Protein 3U1U (pdb70)

Radius of gyration: 21.44 Å; Cα contacts (8 Å, |Δi|>4): 487; chains: 2; bounding box: 51×56×53 Å

Organism: Homo sapiens (NCBI:txid9606)

B-factor: mean 27.09, std 9.2, range [12.62, 70.12]

Foldseek 3Di:
DQQAFDDFLVLLQLQEDALVNCVVQVPPCSFVLQQQGWFFFQDDPRDTAIWGFHGKDFAPDWDDSDPDIGRMWTFIDQLPDTDTDDSNRTHRDGDDRVRCVSVVSVVNPGGDTSNSSVVSSVSNDDD/DAFDDDLVLLVLQEDALVRCVVQVPPCSFVLQQQGWFFFQPDPRDTAIWGFNGKDFAPDWDDRPPDIGRIWTFTDQLPDTDTHDSNGTHRDGDDPVRCVSVVSVVSVGGDHSVSSVVSSVVNDDD

Structure (mmCIF, N/CA/C/O backbone):
data_3U1U
#
_entry.id   3U1U
#
_cell.length_a   47.479
_cell.length_b   50.369
_cell.length_c   69.776
_cell.angle_alpha   90.00
_cell.angle_beta   103.37
_cell.angle_gamma   90.00
#
_symmetry.space_group_name_H-M   'P 1 21 1'
#
loop_
_entity.id
_entity.type
_entity.pdbx_description
1 polymer 'RNA polymerase-associated protein RTF1 homolog'
2 non-polymer 'SULFATE ION'
3 non-polymer GLYCEROL
4 non-polymer 'UNKNOWN ATOM OR ION'
5 water water
#
loop_
_atom_site.group_PDB
_atom_site.id
_atom_site.type_symbol
_atom_site.label_atom_id
_atom_site.label_alt_id
_atom_site.label_comp_id
_atom_site.label_asym_id
_atom_site.label_entity_id
_atom_site.label_seq_id
_atom_site.pdbx_PDB_ins_code
_atom_site.Cartn_x
_atom_site.Cartn_y
_atom_site.Cartn_z
_atom_site.occupancy
_atom_site.B_iso_or_equiv
_atom_site.auth_seq_id
_atom_site.auth_comp_id
_atom_site.auth_asym_id
_atom_site.auth_atom_id
_atom_site.pdbx_PDB_model_num
ATOM 1 N N . PRO A 1 3 ? 29.048 39.590 36.907 1.00 42.27 348 PRO A N 1
ATOM 2 C CA . PRO A 1 3 ? 28.096 40.092 37.897 1.00 41.82 348 PRO A CA 1
ATOM 3 C C . PRO A 1 3 ? 27.141 39.014 38.407 1.00 38.14 348 PRO A C 1
ATOM 4 O O . PRO A 1 3 ? 26.835 38.049 37.701 1.00 36.41 348 PRO A O 1
ATOM 8 N N . LYS A 1 4 ? 26.669 39.201 39.634 1.00 37.09 349 LYS A N 1
ATOM 9 C CA . LYS A 1 4 ? 25.893 38.179 40.312 1.00 34.31 349 LYS A CA 1
ATOM 10 C C . LYS A 1 4 ? 24.515 37.910 39.661 1.00 31.50 349 LYS A C 1
ATOM 11 O O . LYS A 1 4 ? 23.958 36.829 39.848 1.00 27.31 349 LYS A O 1
ATOM 17 N N . SER A 1 5 ? 23.981 38.884 38.910 1.00 31.83 350 SER A N 1
ATOM 18 C CA . SER A 1 5 ? 22.687 38.706 38.211 1.00 31.29 350 SER A CA 1
ATOM 19 C C . SER A 1 5 ? 22.748 37.842 36.927 1.00 30.15 350 SER A C 1
ATOM 20 O O . SER A 1 5 ? 21.696 37.464 36.371 1.00 28.66 350 SER A O 1
ATOM 23 N N . GLN A 1 6 ? 23.963 37.530 36.462 1.00 29.92 351 GLN A N 1
ATOM 24 C CA . GLN A 1 6 ? 24.159 36.692 35.293 1.00 28.87 351 GLN A CA 1
ATOM 25 C C . GLN A 1 6 ? 23.804 35.210 35.523 1.00 26.44 351 GLN A C 1
ATOM 26 O O . GLN A 1 6 ? 24.125 34.629 36.586 1.00 25.75 351 GLN A O 1
ATOM 28 N N . PRO A 1 7 ? 23.166 34.573 34.524 1.00 24.63 352 PRO A N 1
ATOM 29 C CA . PRO A 1 7 ? 22.991 33.144 34.652 1.00 23.46 352 PRO A CA 1
ATOM 30 C C . PRO A 1 7 ? 24.325 32.425 34.618 1.00 23.02 352 PRO A C 1
ATOM 31 O O . PRO A 1 7 ? 25.294 32.934 34.042 1.00 23.83 352 PRO A O 1
ATOM 35 N N . VAL A 1 8 ? 24.395 31.274 35.275 1.00 22.31 353 VAL A N 1
ATOM 36 C CA A VAL A 1 8 ? 25.595 30.446 35.220 0.70 22.86 353 VAL A CA 1
ATOM 37 C CA B VAL A 1 8 ? 25.593 30.459 35.222 0.30 22.68 353 VAL A CA 1
ATOM 38 C C . VAL A 1 8 ? 25.923 30.106 33.763 1.00 23.45 353 VAL A C 1
ATOM 39 O O . VAL A 1 8 ? 25.026 29.879 32.952 1.00 23.84 353 VAL A O 1
ATOM 46 N N . SER A 1 9 ? 27.208 30.091 33.443 1.00 26.15 354 SER A N 1
ATOM 47 C CA . SER A 1 9 ? 27.679 29.754 32.081 1.00 27.97 354 SER A CA 1
ATOM 48 C C . SER A 1 9 ? 28.929 28.851 32.037 1.00 28.79 354 SER A C 1
ATOM 49 O O . SER A 1 9 ? 29.313 28.411 30.943 1.00 30.88 354 SER A O 1
ATOM 52 N N . LEU A 1 10 ? 29.579 28.594 33.184 1.00 28.21 355 LEU A N 1
ATOM 53 C CA . LEU A 1 10 ? 30.799 27.773 33.224 1.00 28.35 355 LEU A CA 1
ATOM 54 C C . LEU A 1 10 ? 30.674 26.626 34.243 1.00 26.82 355 LEU A C 1
ATOM 55 O O . LEU A 1 10 ? 30.024 26.790 35.284 1.00 24.44 355 LEU A O 1
ATOM 60 N N . PRO A 1 11 ? 31.327 25.471 33.962 1.00 26.71 356 PRO A N 1
ATOM 61 C CA . PRO A 1 11 ? 31.211 24.325 34.875 1.00 25.88 356 PRO A CA 1
ATOM 62 C C . PRO A 1 11 ? 31.837 24.589 36.242 1.00 26.04 356 PRO A C 1
ATOM 63 O O . PRO A 1 11 ? 31.382 24.030 37.217 1.00 25.93 356 PRO A O 1
ATOM 67 N N . GLU A 1 12 ? 32.836 25.461 36.290 1.00 27.68 357 GLU A N 1
ATOM 68 C CA . GLU A 1 12 ? 33.476 25.877 37.548 1.00 28.89 357 GLU A CA 1
ATOM 69 C C . GLU A 1 12 ? 32.474 26.536 38.478 1.00 26.94 357 GLU A C 1
ATOM 70 O O . GLU A 1 12 ? 32.500 26.335 39.688 1.00 27.31 357 GLU A O 1
ATOM 76 N N . GLU A 1 13 ? 31.562 27.289 37.887 1.00 25.31 358 GLU A N 1
ATOM 77 C CA . GLU A 1 13 ? 30.526 27.984 38.628 1.00 25.10 358 GLU A CA 1
ATOM 78 C C . GLU A 1 13 ? 29.535 26.991 39.202 1.00 22.18 358 GLU A C 1
ATOM 79 O O . GLU A 1 13 ? 29.243 27.001 40.393 1.00 22.01 358 GLU A O 1
ATOM 85 N N . LEU A 1 14 ? 29.067 26.078 38.378 1.00 21.37 359 LEU A N 1
ATOM 86 C CA . LEU A 1 14 ? 28.125 25.090 38.869 1.00 19.74 359 LEU A CA 1
ATOM 87 C C . LEU A 1 14 ? 28.778 24.144 39.881 1.00 19.53 359 LEU A C 1
ATOM 88 O O . LEU A 1 14 ? 28.124 23.702 40.818 1.00 19.14 359 LEU A O 1
ATOM 93 N N . ASN A 1 15 ? 30.063 23.861 39.717 1.00 21.09 360 ASN A N 1
ATOM 94 C CA A ASN A 1 15 ? 30.736 22.977 40.641 0.70 21.79 360 ASN A CA 1
ATOM 95 C CA B ASN A 1 15 ? 30.846 23.014 40.639 0.30 21.38 360 ASN A CA 1
ATOM 96 C C . ASN A 1 15 ? 30.809 23.499 42.084 1.00 22.04 360 ASN A C 1
ATOM 97 O O . ASN A 1 15 ? 30.998 22.711 43.021 1.00 22.06 360 ASN A O 1
ATOM 106 N N . ARG A 1 16 ? 30.618 24.803 42.267 1.00 22.78 361 ARG A N 1
ATOM 107 C CA . ARG A 1 16 ? 30.521 25.424 43.601 1.00 23.86 361 ARG A CA 1
ATOM 108 C C . ARG A 1 16 ? 29.377 24.838 44.466 1.00 22.02 361 ARG A C 1
ATOM 109 O O . ARG A 1 16 ? 29.433 24.900 45.693 1.00 22.63 361 ARG A O 1
ATOM 117 N N . VAL A 1 17 ? 28.350 24.276 43.830 1.00 19.34 362 VAL A N 1
ATOM 118 C CA . VAL A 1 17 ? 27.241 23.654 44.560 1.00 18.17 362 VAL A CA 1
ATOM 119 C C . VAL A 1 17 ? 27.093 22.171 44.255 1.00 17.11 362 VAL A C 1
ATOM 120 O O . VAL A 1 17 ? 26.025 21.597 44.473 1.00 16.41 362 VAL A O 1
ATOM 124 N N . ARG A 1 18 ? 28.156 21.559 43.752 1.00 16.27 363 ARG A N 1
ATOM 125 C CA . ARG A 1 18 ? 28.153 20.121 43.483 1.00 16.63 363 ARG A CA 1
ATOM 126 C C . ARG A 1 18 ? 28.503 19.347 44.752 1.00 16.03 363 ARG A C 1
ATOM 127 O O . ARG A 1 18 ? 29.479 19.678 45.444 1.00 17.37 363 ARG A O 1
ATOM 135 N N . LEU A 1 19 ? 27.716 18.321 45.051 1.00 15.69 364 LEU A N 1
ATOM 136 C CA . LEU A 1 19 ? 27.986 17.462 46.211 1.00 15.83 364 LEU A CA 1
ATOM 137 C C . LEU A 1 19 ? 28.591 16.139 45.738 1.00 15.83 364 LEU A C 1
ATOM 138 O O . LEU A 1 19 ? 28.024 15.470 44.859 1.00 16.20 364 LEU A O 1
ATOM 143 N N . SER A 1 20 ? 29.754 15.793 46.306 1.00 17.44 365 SER A N 1
ATOM 144 C CA . SER A 1 20 ? 30.388 14.501 46.079 1.00 17.53 365 SER A CA 1
ATOM 145 C C . SER A 1 20 ? 29.570 13.402 46.759 1.00 16.84 365 SER A C 1
ATOM 146 O O . SER A 1 20 ? 28.791 13.679 47.666 1.00 16.16 365 SER A O 1
ATOM 149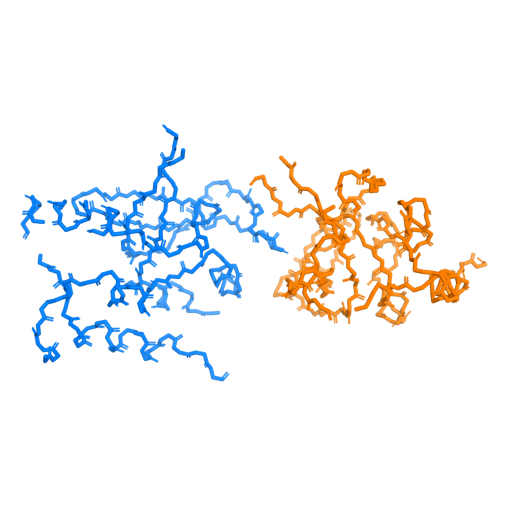 N N . ARG A 1 21 ? 29.731 12.156 46.322 1.00 16.55 366 ARG A N 1
ATOM 150 C CA . ARG A 1 21 ? 29.204 11.013 47.060 1.00 16.25 366 ARG A CA 1
ATOM 151 C C . ARG A 1 21 ? 29.750 10.957 48.510 1.00 17.59 366 ARG A C 1
ATOM 152 O O . ARG A 1 21 ? 28.989 10.651 49.434 1.00 16.69 366 ARG A O 1
ATOM 160 N N . HIS A 1 22 ? 31.034 11.260 48.708 1.00 18.72 367 HIS A N 1
ATOM 161 C CA . HIS A 1 22 ? 31.607 11.286 50.047 1.00 21.70 367 HIS A CA 1
ATOM 162 C C . HIS A 1 22 ? 30.921 12.293 50.973 1.00 20.47 367 HIS A C 1
ATOM 163 O O . HIS A 1 22 ? 30.706 12.014 52.140 1.00 20.92 367 HIS A O 1
ATOM 170 N N . LYS A 1 23 ? 30.571 13.457 50.447 1.00 19.62 368 LYS A N 1
ATOM 171 C CA . LYS A 1 23 ? 29.899 14.498 51.230 1.00 19.73 368 LYS A CA 1
ATOM 172 C C . LYS A 1 23 ? 28.475 14.084 51.592 1.00 18.63 368 LYS A C 1
ATOM 173 O O . LYS A 1 23 ? 28.009 14.335 52.720 1.00 18.70 368 LYS A O 1
ATOM 179 N N . LEU A 1 24 ? 27.762 13.501 50.628 1.00 16.59 369 LEU A N 1
ATOM 180 C CA . LEU A 1 24 ? 26.441 12.955 50.885 1.00 16.75 369 LEU A CA 1
ATOM 181 C C . LEU A 1 24 ? 26.453 11.880 51.990 1.00 18.10 369 LEU A C 1
ATOM 182 O O . LEU A 1 24 ? 25.592 11.894 52.870 1.00 18.69 369 LEU A O 1
ATOM 187 N N . GLU A 1 25 ? 27.403 10.949 51.899 1.00 18.36 370 GLU A N 1
ATOM 188 C CA . GLU A 1 25 ? 27.653 9.947 52.930 1.00 19.02 370 GLU A CA 1
ATOM 189 C C . GLU A 1 25 ? 27.877 10.588 54.293 1.00 20.21 370 GLU A C 1
ATOM 190 O O . GLU A 1 25 ? 27.267 10.140 55.279 1.00 21.39 370 GLU A O 1
ATOM 196 N N . ARG A 1 26 ? 28.720 11.627 54.370 1.00 19.97 371 ARG A N 1
ATOM 197 C CA A ARG A 1 26 ? 29.033 12.301 55.636 0.50 21.45 371 ARG A CA 1
ATOM 198 C CA B ARG A 1 26 ? 29.013 12.281 55.667 0.50 21.26 371 ARG A CA 1
ATOM 199 C C . ARG A 1 26 ? 27.773 12.947 56.273 1.00 20.94 371 ARG A C 1
ATOM 200 O O . ARG A 1 26 ? 27.555 12.917 57.504 1.00 20.89 371 ARG A O 1
ATOM 215 N N . TRP A 1 27 ? 26.924 13.495 55.426 1.00 20.55 372 TRP A N 1
ATOM 216 C CA . TRP A 1 27 ? 25.764 14.221 55.878 1.00 20.63 372 TRP A CA 1
ATOM 217 C C . TRP A 1 27 ? 24.463 13.416 56.015 1.00 20.33 372 TRP A C 1
ATOM 218 O O . TRP A 1 27 ? 23.509 13.904 56.610 1.00 20.63 372 TRP A O 1
ATOM 229 N N . CYS A 1 28 ? 24.391 12.211 55.465 1.00 20.08 373 CYS A N 1
ATOM 230 C CA . CYS A 1 28 ? 23.076 11.561 55.227 1.00 20.53 373 CYS A CA 1
ATOM 231 C C . CYS A 1 28 ? 22.247 11.200 56.476 1.00 21.08 373 CYS A C 1
ATOM 232 O O . CYS A 1 28 ? 21.021 10.986 56.364 1.00 23.29 373 CYS A O 1
ATOM 235 N N . HIS A 1 29 ? 22.891 11.122 57.637 1.00 21.07 374 HIS A N 1
ATOM 236 C CA A HIS A 1 29 ? 22.201 10.817 58.885 0.50 23.06 374 HIS A CA 1
ATOM 237 C CA B HIS A 1 29 ? 22.220 10.808 58.894 0.50 23.43 374 HIS A CA 1
ATOM 238 C C . HIS A 1 29 ? 22.253 11.987 59.871 1.00 24.90 374 HIS A C 1
ATOM 239 O O . HIS A 1 29 ? 22.174 11.803 61.074 1.00 28.08 374 HIS A O 1
ATOM 260 N N . PRO A 1 31 ? 20.653 15.916 60.942 1.00 26.42 376 PRO A N 1
ATOM 261 C CA . PRO A 1 31 ? 19.394 16.633 60.792 1.00 26.61 376 PRO A CA 1
ATOM 262 C C . PRO A 1 31 ? 19.407 17.556 59.589 1.00 25.00 376 PRO A C 1
ATOM 263 O O . PRO A 1 31 ? 20.479 17.956 59.119 1.00 24.31 376 PRO A O 1
ATOM 267 N N . PHE A 1 32 ? 18.225 17.882 59.084 1.00 24.48 377 PHE A N 1
ATOM 268 C CA . PHE A 1 32 ? 18.067 18.803 57.960 1.00 23.56 377 PHE A CA 1
ATOM 269 C C . PHE A 1 32 ? 18.824 18.387 56.704 1.00 21.21 377 PHE A C 1
ATOM 270 O O . PHE A 1 32 ? 19.277 19.240 55.926 1.00 19.79 377 PHE A O 1
ATOM 278 N N . PHE A 1 33 ? 18.971 17.082 56.475 1.00 19.76 378 PHE A N 1
ATOM 279 C CA . PHE A 1 33 ? 19.699 16.616 55.300 1.00 17.85 378 PHE A CA 1
ATOM 280 C C . PHE A 1 33 ? 18.964 17.089 54.034 1.00 16.87 378 PHE A C 1
ATOM 281 O O . PHE A 1 33 ? 19.593 17.677 53.170 1.00 16.01 378 PHE A O 1
ATOM 289 N N . ALA A 1 34 ? 17.638 16.884 53.945 1.00 18.16 379 ALA A N 1
ATOM 290 C CA . ALA A 1 34 ? 16.880 17.282 52.731 1.00 18.02 379 ALA A CA 1
ATOM 291 C C . ALA A 1 34 ? 16.940 18.800 52.492 1.00 19.15 379 ALA A C 1
ATOM 292 O O . ALA A 1 34 ? 17.220 19.233 51.371 1.00 20.66 379 ALA A O 1
ATOM 294 N N . LYS A 1 35 ? 16.733 19.620 53.520 1.00 21.31 380 LYS A N 1
ATOM 295 C CA . LYS A 1 35 ? 16.897 21.096 53.385 1.00 22.44 380 LYS A CA 1
ATOM 296 C C . LYS A 1 35 ? 18.298 21.507 52.917 1.00 21.31 380 LYS A C 1
ATOM 297 O O . LYS A 1 35 ? 18.447 22.396 52.062 1.00 22.23 380 LYS A O 1
ATOM 303 N N . THR A 1 36 ? 19.326 20.855 53.456 1.00 20.22 381 THR A N 1
ATOM 304 C CA . THR A 1 36 ? 20.703 21.173 53.090 1.00 20.12 381 THR A CA 1
ATOM 305 C C . THR A 1 36 ? 20.989 20.895 51.611 1.00 18.36 381 THR A C 1
ATOM 306 O O . THR A 1 36 ? 21.533 21.749 50.904 1.00 19.58 381 THR A O 1
ATOM 310 N N . VAL A 1 37 ? 20.616 19.702 51.144 1.00 16.82 382 VAL A N 1
ATOM 311 C CA . VAL A 1 37 ? 21.009 19.201 49.833 1.00 16.25 382 VAL A CA 1
ATOM 312 C C . VAL A 1 37 ? 20.096 19.674 48.707 1.00 15.22 382 VAL A C 1
ATOM 313 O O . VAL A 1 37 ? 20.544 19.722 47.566 1.00 15.66 382 VAL A O 1
ATOM 317 N N . THR A 1 38 ? 18.866 20.061 49.024 1.00 16.00 383 THR A N 1
ATOM 318 C CA . THR A 1 38 ? 17.939 20.490 47.976 1.00 16.90 383 THR A CA 1
ATOM 319 C C . THR A 1 38 ? 18.417 21.803 47.370 1.00 16.90 383 THR A C 1
ATOM 320 O O . THR A 1 38 ? 18.735 22.771 48.073 1.00 16.55 383 THR A O 1
ATOM 324 N N . GLY A 1 39 ? 18.514 21.823 46.051 1.00 16.15 384 GLY A N 1
ATOM 325 C CA . GLY A 1 39 ? 19.065 22.980 45.349 1.00 16.62 384 GLY A CA 1
ATOM 326 C C . GLY A 1 39 ? 20.538 22.861 45.025 1.00 15.96 384 GLY A C 1
ATOM 327 O O . GLY A 1 39 ? 21.069 23.678 44.267 1.00 17.15 384 GLY A O 1
ATOM 328 N N . CYS A 1 40 ? 21.196 21.855 45.591 1.00 15.75 385 CYS A N 1
ATOM 329 C CA . CYS A 1 40 ? 22.538 21.442 45.164 1.00 15.03 385 CYS A CA 1
ATOM 330 C C . CYS A 1 40 ? 22.458 20.590 43.903 1.00 14.11 385 CYS A C 1
ATOM 331 O O . CYS A 1 40 ? 21.342 20.231 43.452 1.00 14.70 385 CYS A O 1
ATOM 334 N N . PHE A 1 41 ? 23.617 20.336 43.311 1.00 14.21 386 PHE A N 1
ATOM 335 C CA . PHE A 1 41 ? 23.765 19.512 42.111 1.00 15.23 386 PHE A CA 1
ATOM 336 C C . PHE A 1 41 ? 24.658 18.310 42.375 1.00 15.60 386 PHE A C 1
ATOM 337 O O . PHE A 1 41 ? 25.498 18.330 43.291 1.00 16.73 386 PHE A O 1
ATOM 345 N N . VAL A 1 42 ? 24.437 17.248 41.607 1.00 14.99 387 VAL A N 1
ATOM 346 C CA . VAL A 1 42 ? 25.291 16.065 41.620 1.00 15.08 387 VAL A CA 1
ATOM 347 C C . VAL A 1 42 ? 25.697 15.668 40.211 1.00 15.61 387 VAL A C 1
ATOM 348 O O . VAL A 1 42 ? 24.987 15.952 39.246 1.00 15.86 387 VAL A O 1
ATOM 352 N N . ARG A 1 43 ? 26.844 14.998 40.121 1.00 15.94 388 ARG A N 1
ATOM 353 C CA . ARG A 1 43 ? 27.243 14.246 38.917 1.00 16.72 388 ARG A CA 1
ATOM 354 C C . ARG A 1 43 ? 26.736 12.824 39.117 1.00 16.56 388 ARG A C 1
ATOM 355 O O . ARG A 1 43 ? 27.283 12.084 39.935 1.00 16.21 388 ARG A O 1
ATOM 363 N N . ILE A 1 44 ? 25.645 12.486 38.433 1.00 15.28 389 ILE A N 1
ATOM 364 C CA . ILE A 1 44 ? 24.944 11.197 38.642 1.00 14.99 389 ILE A CA 1
ATOM 365 C C . ILE A 1 44 ? 25.296 10.203 37.536 1.00 16.54 389 ILE A C 1
ATOM 366 O O . ILE A 1 44 ? 25.183 10.516 36.330 1.00 16.35 389 ILE A O 1
ATOM 371 N N . GLY A 1 45 ? 25.701 9.006 37.950 1.00 17.68 390 GLY A N 1
ATOM 372 C CA . GLY A 1 45 ? 25.943 7.898 37.024 1.00 20.39 390 GLY A CA 1
ATOM 373 C C . GLY A 1 45 ? 24.649 7.332 36.475 1.00 22.02 390 GLY A C 1
ATOM 374 O O . GLY A 1 45 ? 23.767 6.961 37.231 1.00 22.04 390 GLY A O 1
ATOM 375 N N . ILE A 1 46 ? 24.522 7.263 35.149 1.00 24.47 391 ILE A N 1
ATOM 376 C CA . ILE A 1 46 ? 23.274 6.796 34.539 1.00 26.50 391 ILE A CA 1
ATOM 377 C C . ILE A 1 46 ? 23.393 5.483 33.746 1.00 30.24 391 ILE A C 1
ATOM 378 O O . ILE A 1 46 ? 22.423 5.061 33.131 1.00 32.42 391 ILE A O 1
ATOM 383 N N . GLY A 1 47 ? 24.559 4.841 33.752 1.00 32.74 392 GLY A N 1
ATOM 384 C CA . GLY A 1 47 ? 24.772 3.579 33.003 1.00 36.21 392 GLY A CA 1
ATOM 385 C C . GLY A 1 47 ? 25.983 3.683 32.096 1.00 38.90 392 GLY A C 1
ATOM 386 O O . GLY A 1 47 ? 26.671 4.704 32.108 1.00 38.36 392 GLY A O 1
ATOM 387 N N . ASN A 1 48 ? 26.236 2.646 31.292 1.00 42.68 393 ASN A N 1
ATOM 388 C CA . ASN A 1 48 ? 27.408 2.603 30.383 1.00 45.64 393 ASN A CA 1
ATOM 389 C C . ASN A 1 48 ? 27.082 2.908 28.929 1.00 47.58 393 ASN A C 1
ATOM 390 O O . ASN A 1 48 ? 25.988 2.618 28.455 1.00 49.08 393 ASN A O 1
ATOM 395 N N . PRO A 1 53 ? 30.859 4.139 30.937 1.00 39.35 398 PRO A N 1
ATOM 396 C CA . PRO A 1 53 ? 30.142 4.804 32.035 1.00 35.90 398 PRO A CA 1
ATOM 397 C C . PRO A 1 53 ? 29.792 6.228 31.636 1.00 33.46 398 PRO A C 1
ATOM 398 O O . PRO A 1 53 ? 30.651 6.964 31.130 1.00 35.05 398 PRO A O 1
ATOM 402 N N . VAL A 1 54 ? 28.535 6.598 31.846 1.00 30.60 399 VAL A N 1
ATOM 403 C CA A VAL A 1 54 ? 28.077 7.924 31.461 0.70 29.04 399 VAL A CA 1
ATOM 404 C CA B VAL A 1 54 ? 28.004 7.891 31.437 0.30 28.58 399 VAL A CA 1
ATOM 405 C C . VAL A 1 54 ? 27.473 8.605 32.678 1.00 25.48 399 VAL A C 1
ATOM 406 O O . VAL A 1 54 ? 26.891 7.963 33.527 1.00 24.48 399 VAL A O 1
ATOM 413 N N . TYR A 1 55 ? 27.679 9.913 32.761 1.00 23.86 400 TYR A N 1
ATOM 414 C CA . TYR A 1 55 ? 27.184 10.751 33.878 1.00 21.77 400 TYR A CA 1
ATOM 415 C C . TYR A 1 55 ? 26.423 11.960 33.378 1.00 20.73 400 TYR A C 1
ATOM 416 O O . TYR A 1 55 ? 26.688 12.447 32.269 1.00 22.48 400 TYR A O 1
ATOM 425 N N . ARG A 1 56 ? 25.479 12.446 34.199 1.00 20.20 401 ARG A N 1
ATOM 426 C CA . ARG A 1 56 ? 24.721 13.674 33.936 1.00 19.37 401 ARG A CA 1
ATOM 427 C C . ARG A 1 56 ? 24.841 14.662 35.068 1.00 18.21 401 ARG A C 1
ATOM 428 O O . ARG A 1 56 ? 25.002 14.273 36.233 1.00 17.43 401 ARG A O 1
ATOM 436 N N . VAL A 1 57 ? 24.749 15.945 34.734 1.00 17.87 402 VAL A N 1
ATOM 437 C CA . VAL A 1 57 ? 24.542 17.008 35.724 1.00 16.40 402 VAL A CA 1
ATOM 438 C C . VAL A 1 57 ? 23.081 16.908 36.138 1.00 15.51 402 VAL A C 1
ATOM 439 O O . VAL A 1 57 ? 22.206 16.819 35.261 1.00 16.58 402 VAL A O 1
ATOM 443 N N . ALA A 1 58 ? 22.794 16.924 37.447 1.00 13.78 403 ALA A N 1
ATOM 444 C CA . ALA A 1 58 ? 21.405 16.906 37.930 1.00 13.58 403 ALA A CA 1
ATOM 445 C C . ALA A 1 58 ? 21.261 17.720 39.208 1.00 14.08 403 ALA A C 1
ATOM 446 O O . ALA A 1 58 ? 22.144 17.694 40.083 1.00 14.55 403 ALA A O 1
ATOM 448 N N . GLU A 1 59 ? 20.164 18.464 39.280 1.00 14.92 404 GLU A N 1
ATOM 449 C CA . GLU A 1 59 ? 19.762 19.212 40.469 1.00 14.69 404 GLU A CA 1
ATOM 450 C C . GLU A 1 59 ? 19.014 18.291 41.437 1.00 14.01 404 GLU A C 1
ATOM 451 O O . GLU A 1 59 ? 18.101 17.546 41.023 1.00 13.86 404 GLU A O 1
ATOM 457 N N . ILE A 1 60 ? 19.347 18.398 42.721 1.00 12.64 405 ILE A N 1
ATOM 458 C CA . ILE A 1 60 ? 18.587 17.707 43.753 1.00 13.80 405 ILE A CA 1
ATOM 459 C C . ILE A 1 60 ? 17.337 18.507 44.051 1.00 14.97 405 ILE A C 1
ATOM 460 O O . ILE A 1 60 ? 17.426 19.685 44.459 1.00 16.77 405 ILE A O 1
ATOM 465 N N . THR A 1 61 ? 16.170 17.915 43.856 1.00 15.82 406 THR A N 1
ATOM 466 C CA . THR A 1 61 ? 14.899 18.599 44.124 1.00 17.35 406 THR A CA 1
ATOM 467 C C . THR A 1 61 ? 14.222 18.079 45.396 1.00 18.58 406 THR A C 1
ATOM 468 O O . THR A 1 61 ? 13.189 18.603 45.837 1.00 19.17 406 THR A O 1
ATOM 472 N N . GLY A 1 62 ? 14.787 17.021 45.971 1.00 17.58 407 GLY A N 1
ATOM 473 C CA . GLY A 1 62 ? 14.309 16.464 47.219 1.00 18.35 407 GLY A CA 1
ATOM 474 C C . GLY A 1 62 ? 14.975 15.161 47.585 1.00 17.31 407 GLY A C 1
ATOM 475 O O . GLY A 1 62 ? 15.813 14.642 46.839 1.00 16.94 407 GLY A O 1
ATOM 476 N N . VAL A 1 63 ? 14.639 14.658 48.763 1.00 18.37 408 VAL A N 1
ATOM 477 C CA . VAL A 1 63 ? 15.135 13.378 49.258 1.00 17.89 408 VAL A CA 1
ATOM 478 C C . VAL A 1 63 ? 13.954 12.499 49.682 1.00 20.49 408 VAL A C 1
ATOM 479 O O . VAL A 1 63 ? 12.998 12.984 50.301 1.00 21.43 408 VAL A O 1
ATOM 483 N N . VAL A 1 64 ? 14.020 11.212 49.341 1.00 20.55 409 VAL A N 1
ATOM 484 C CA . VAL A 1 64 ? 12.912 10.266 49.553 1.00 22.21 409 VAL A CA 1
ATOM 485 C C . VAL A 1 64 ? 13.423 8.974 50.182 1.00 22.32 409 VAL A C 1
ATOM 486 O O . VAL A 1 64 ? 14.619 8.743 50.176 1.00 21.57 409 VAL A O 1
ATOM 490 N N . GLU A 1 65 ? 12.513 8.159 50.731 1.00 25.51 410 GLU A N 1
ATOM 491 C CA . GLU A 1 65 ? 12.801 6.770 51.149 1.00 27.23 410 GLU A CA 1
ATOM 492 C C . GLU A 1 65 ? 12.644 5.849 49.937 1.00 27.62 410 GLU A C 1
ATOM 493 O O . GLU A 1 65 ? 11.766 6.070 49.092 1.00 29.07 410 GLU A O 1
ATOM 499 N N . THR A 1 66 ? 13.522 4.860 49.807 1.00 28.02 411 THR A N 1
ATOM 500 C CA . THR A 1 66 ? 13.372 3.818 48.789 1.00 28.60 411 THR A CA 1
ATOM 501 C C . THR A 1 66 ? 13.265 2.453 49.444 1.00 31.44 411 THR A C 1
ATOM 502 O O . THR A 1 66 ? 13.499 2.312 50.635 1.00 31.33 411 THR A O 1
ATOM 506 N N . ALA A 1 67 ? 12.919 1.445 48.645 1.00 33.31 412 ALA A N 1
ATOM 507 C CA . ALA A 1 67 ? 12.755 0.077 49.158 1.00 35.99 412 ALA A CA 1
ATOM 508 C C . ALA A 1 67 ? 14.088 -0.664 49.379 1.00 35.88 412 ALA A C 1
ATOM 509 O O . ALA A 1 67 ? 14.118 -1.677 50.067 1.00 38.82 412 ALA A O 1
ATOM 511 N N . LYS A 1 68 ? 15.187 -0.176 48.791 1.00 33.91 413 LYS A N 1
ATOM 512 C CA . LYS A 1 68 ? 16.471 -0.867 48.880 1.00 33.25 413 LYS A CA 1
ATOM 513 C C . LYS A 1 68 ? 17.310 -0.219 49.982 1.00 32.19 413 LYS A C 1
ATOM 514 O O . LYS A 1 68 ? 17.612 0.965 49.897 1.00 29.96 413 LYS A O 1
ATOM 520 N N . VAL A 1 69 ? 17.646 -0.984 51.021 1.00 32.22 414 VAL A N 1
ATOM 521 C CA . VAL A 1 69 ? 18.671 -0.562 51.983 1.00 31.06 414 VAL A CA 1
ATOM 522 C C . VAL A 1 69 ? 20.013 -0.953 51.341 1.00 28.88 414 VAL A C 1
ATOM 523 O O . VAL A 1 69 ? 20.155 -2.058 50.825 1.00 30.85 414 VAL A O 1
ATOM 527 N N . TYR A 1 70 ? 20.972 -0.033 51.292 1.00 24.55 415 TYR A N 1
ATOM 528 C CA . TYR A 1 70 ? 22.217 -0.305 50.600 1.00 22.76 415 TYR A CA 1
ATOM 529 C C . TYR A 1 70 ? 23.359 0.328 51.378 1.00 21.52 415 TYR A C 1
ATOM 530 O O . TYR A 1 70 ? 23.136 1.217 52.190 1.00 18.40 415 TYR A O 1
ATOM 539 N N . GLN A 1 71 ? 24.576 -0.113 51.063 1.00 21.06 416 GLN A N 1
ATOM 540 C CA . GLN A 1 71 ? 25.791 0.468 51.613 1.00 21.03 416 GLN A CA 1
ATOM 541 C C . GLN A 1 71 ? 26.140 1.771 50.886 1.00 20.11 416 GLN A C 1
ATOM 542 O O . GLN A 1 71 ? 26.163 1.854 49.657 1.00 20.53 416 GLN A O 1
ATOM 548 N N . LEU A 1 72 ? 26.406 2.811 51.658 1.00 19.13 417 LEU A N 1
ATOM 549 C CA . LEU A 1 72 ? 26.925 4.053 51.123 1.00 17.67 417 LEU A CA 1
ATOM 550 C C . LEU A 1 72 ? 28.196 4.315 51.909 1.00 18.24 417 LEU A C 1
ATOM 551 O O . LEU A 1 72 ? 28.169 4.819 53.030 1.00 18.29 417 LEU A O 1
ATOM 556 N N . GLY A 1 73 ? 29.316 3.888 51.334 1.00 18.26 418 GLY A N 1
ATOM 557 C CA . GLY A 1 73 ? 30.602 3.969 52.015 1.00 19.57 418 GLY A CA 1
ATOM 558 C C . GLY A 1 73 ? 30.602 3.269 53.347 1.00 19.29 418 GLY A C 1
ATOM 559 O O . GLY A 1 73 ? 30.429 2.048 53.435 1.00 20.95 418 GLY A O 1
ATOM 560 N N . GLY A 1 74 ? 30.838 4.033 54.419 1.00 18.34 419 GLY A N 1
ATOM 561 C CA . GLY A 1 74 ? 30.894 3.437 55.727 1.00 18.84 419 GLY A CA 1
ATOM 562 C C . GLY A 1 74 ? 29.578 3.298 56.468 1.00 17.78 419 GLY A C 1
ATOM 563 O O . GLY A 1 74 ? 29.583 2.896 57.613 1.00 18.89 419 GLY A O 1
ATOM 564 N N . THR A 1 75 ? 28.477 3.651 55.831 1.00 18.09 420 THR A N 1
ATOM 565 C CA . THR A 1 75 ? 27.148 3.567 56.455 1.00 18.99 420 THR A CA 1
ATOM 566 C C . THR A 1 75 ? 26.145 2.797 55.596 1.00 18.72 420 THR A C 1
ATOM 567 O O . THR A 1 75 ? 26.470 2.330 54.535 1.00 17.15 420 THR A O 1
ATOM 571 N N . ARG A 1 76 ? 24.932 2.673 56.124 1.00 20.02 421 ARG A N 1
ATOM 572 C CA A ARG A 1 76 ? 23.809 2.105 55.413 0.70 21.08 421 ARG A CA 1
ATOM 573 C CA B ARG A 1 76 ? 23.786 2.110 55.402 0.30 20.44 421 ARG A CA 1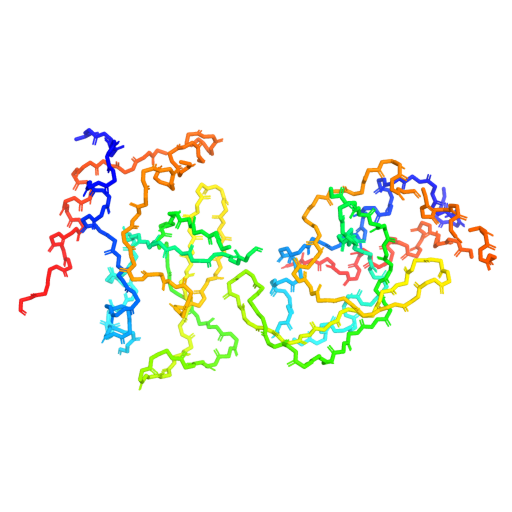
ATOM 574 C C . ARG A 1 76 ? 22.664 3.129 55.348 1.00 20.55 421 ARG A C 1
ATOM 575 O O . ARG A 1 76 ? 22.486 3.935 56.267 1.00 20.47 421 ARG A O 1
ATOM 590 N N . THR A 1 77 ? 21.908 3.105 54.252 1.00 20.18 422 THR A N 1
ATOM 591 C CA . THR A 1 77 ? 20.821 4.041 54.006 1.00 20.56 422 THR A CA 1
ATOM 592 C C . THR A 1 77 ? 19.834 3.401 53.033 1.00 20.45 422 THR A C 1
ATOM 593 O O . THR A 1 77 ? 20.184 2.478 52.317 1.00 21.28 422 THR A O 1
ATOM 597 N N . ASN A 1 78 ? 18.588 3.838 53.062 1.00 22.81 423 ASN A N 1
ATOM 598 C CA . ASN A 1 78 ? 17.678 3.537 51.958 1.00 23.53 423 ASN A CA 1
ATOM 599 C C . ASN A 1 78 ? 17.261 4.781 51.170 1.00 22.89 423 ASN A C 1
ATOM 600 O O . ASN A 1 78 ? 16.322 4.704 50.374 1.00 23.76 423 ASN A O 1
ATOM 605 N N . LYS A 1 79 ? 17.937 5.906 51.385 1.00 21.37 424 LYS A N 1
ATOM 606 C CA . LYS A 1 79 ? 17.479 7.165 50.809 1.00 20.78 424 LYS A CA 1
ATOM 607 C C . LYS A 1 79 ? 17.708 7.192 49.310 1.00 19.30 424 LYS A C 1
ATOM 608 O O . LYS A 1 79 ? 18.611 6.530 48.777 1.00 19.09 424 LYS A O 1
ATOM 612 N N . GLY A 1 80 ? 16.863 7.977 48.650 1.00 18.62 425 GLY A N 1
ATOM 613 C CA . GLY A 1 80 ? 17.010 8.329 47.263 1.00 17.17 425 GLY A CA 1
ATOM 614 C C . GLY A 1 80 ? 17.015 9.838 47.063 1.00 15.82 425 GLY A C 1
ATOM 615 O O . GLY A 1 80 ? 16.380 10.590 47.803 1.00 16.16 425 GLY A O 1
ATOM 616 N N . LEU A 1 81 ? 17.737 10.281 46.043 1.00 14.61 426 LEU A N 1
ATOM 617 C CA . LEU A 1 81 ? 17.693 11.685 45.607 1.00 14.08 426 LEU A CA 1
ATOM 618 C C . LEU A 1 81 ? 16.663 11.820 44.475 1.00 15.21 426 LEU A C 1
ATOM 619 O O . LEU A 1 81 ? 16.713 11.093 43.472 1.00 15.43 426 LEU A O 1
ATOM 624 N N . GLN A 1 82 ? 15.679 12.697 44.658 1.00 15.20 427 GLN A N 1
ATOM 625 C CA . GLN A 1 82 ? 14.878 13.188 43.529 1.00 15.89 427 GLN A CA 1
ATOM 626 C C . GLN A 1 82 ? 15.741 14.172 42.744 1.00 15.41 427 GLN A C 1
ATOM 627 O O . GLN A 1 82 ? 16.184 15.216 43.281 1.00 15.43 427 GLN A O 1
ATOM 633 N N . LEU A 1 83 ? 16.006 13.831 41.478 1.00 15.22 428 LEU A N 1
ATOM 634 C CA . LEU A 1 83 ? 16.996 14.528 40.654 1.00 14.88 428 LEU A CA 1
ATOM 635 C C . LEU A 1 83 ? 16.330 15.044 39.387 1.00 16.14 428 LEU A C 1
ATOM 636 O O . LEU A 1 83 ? 15.464 14.372 38.826 1.00 18.76 428 LEU A O 1
ATOM 641 N N . ARG A 1 84 ? 16.705 16.253 38.964 1.00 14.81 429 ARG A N 1
ATOM 642 C CA A ARG A 1 84 ? 16.162 16.841 37.751 0.60 15.17 429 ARG A CA 1
ATOM 643 C CA B ARG A 1 84 ? 16.162 16.822 37.742 0.40 14.92 429 ARG A CA 1
ATOM 644 C C . ARG A 1 84 ? 17.284 17.195 36.779 1.00 14.50 429 ARG A C 1
ATOM 645 O O . ARG A 1 84 ? 18.265 17.841 37.155 1.00 13.40 429 ARG A O 1
ATOM 660 N N . HIS A 1 85 ? 17.124 16.772 35.531 1.00 14.72 430 HIS A N 1
ATOM 661 C CA . HIS A 1 85 ? 18.007 17.144 34.409 1.00 14.78 430 HIS A CA 1
ATOM 662 C C . HIS A 1 85 ? 17.121 17.659 33.269 1.00 16.20 430 HIS A C 1
ATOM 663 O O . HIS A 1 85 ? 16.528 16.895 32.506 1.00 16.94 430 HIS A O 1
ATOM 670 N N . GLY A 1 86 ? 16.953 18.980 33.206 1.00 16.32 431 GLY A N 1
ATOM 671 C CA . GLY A 1 86 ? 15.974 19.588 32.299 1.00 16.99 431 GLY A CA 1
ATOM 672 C C . GLY A 1 86 ? 14.580 19.125 32.716 1.00 18.99 431 GLY A C 1
ATOM 673 O O . GLY A 1 86 ? 14.214 19.223 33.879 1.00 19.42 431 GLY A O 1
ATOM 674 N N . ASN A 1 87 ? 13.824 18.579 31.770 1.00 20.40 432 ASN A N 1
ATOM 675 C CA . ASN A 1 87 ? 12.489 18.021 32.047 1.00 22.10 432 ASN A CA 1
ATOM 676 C C . ASN A 1 87 ? 12.502 16.598 32.619 1.00 21.31 432 ASN A C 1
ATOM 677 O O . ASN A 1 87 ? 11.445 16.106 32.988 1.00 22.49 432 ASN A O 1
ATOM 682 N N . ASP A 1 88 ? 13.655 15.929 32.654 1.00 21.16 433 ASP A N 1
ATOM 683 C CA . ASP A 1 88 ? 13.757 14.550 33.212 1.00 20.77 433 ASP A CA 1
ATOM 684 C C . ASP A 1 88 ? 13.862 14.565 34.718 1.00 19.82 433 ASP A C 1
ATOM 685 O O . ASP A 1 88 ? 14.882 15.009 35.253 1.00 20.07 433 ASP A O 1
ATOM 690 N N . GLN A 1 89 ? 12.869 14.013 35.401 1.00 20.22 434 GLN A N 1
ATOM 691 C CA . GLN A 1 89 ? 12.930 13.873 36.845 1.00 20.07 434 GLN A CA 1
ATOM 692 C C . GLN A 1 89 ? 12.795 12.415 37.303 1.00 19.80 434 GLN A C 1
ATOM 693 O O . GLN A 1 89 ? 11.861 11.716 36.908 1.00 19.96 434 GLN A O 1
ATOM 699 N N . ARG A 1 90 ? 13.747 11.962 38.113 1.00 18.11 435 ARG A N 1
ATOM 700 C CA . ARG A 1 90 ? 13.833 10.566 38.568 1.00 18.76 435 ARG A CA 1
ATOM 701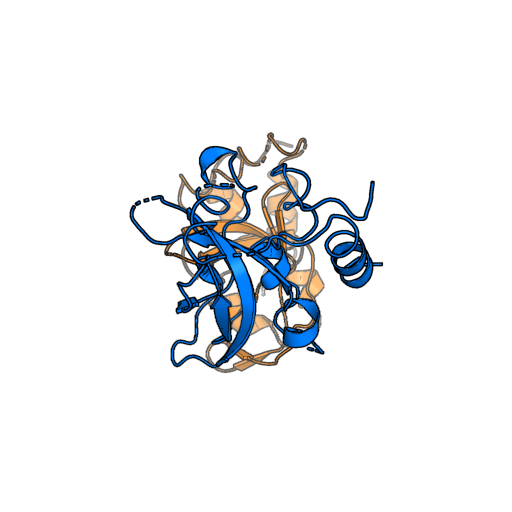 C C . ARG A 1 90 ? 14.308 10.497 39.994 1.00 17.86 435 ARG A C 1
ATOM 702 O O . ARG A 1 90 ? 14.840 11.463 40.520 1.00 16.93 435 ARG A O 1
ATOM 710 N N . VAL A 1 91 ? 14.211 9.314 40.588 1.00 17.31 436 VAL A N 1
ATOM 711 C CA . VAL A 1 91 ? 14.853 9.051 41.865 1.00 17.43 436 VAL A CA 1
ATOM 712 C C . VAL A 1 91 ? 16.071 8.125 41.598 1.00 16.89 436 VAL A C 1
ATOM 713 O O . VAL A 1 91 ? 15.963 7.137 40.838 1.00 17.87 436 VAL A O 1
ATOM 717 N N . PHE A 1 92 ? 17.195 8.485 42.210 1.00 15.84 437 PHE A N 1
ATOM 718 C CA . PHE A 1 92 ? 18.430 7.713 42.171 1.00 16.18 437 PHE A CA 1
ATOM 719 C C . PHE A 1 92 ? 18.977 7.424 43.567 1.00 16.43 437 PHE A C 1
ATOM 720 O O . PHE A 1 92 ? 19.036 8.330 44.422 1.00 16.41 437 PHE A O 1
ATOM 728 N N . ARG A 1 93 ? 19.470 6.199 43.784 1.00 16.71 438 ARG A N 1
ATOM 729 C CA . ARG A 1 93 ? 20.250 5.927 44.995 1.00 16.32 438 ARG A CA 1
ATOM 730 C C . ARG A 1 93 ? 21.526 6.750 45.015 1.00 15.79 438 ARG A C 1
ATOM 731 O O . ARG A 1 93 ? 22.120 7.063 43.989 1.00 15.86 438 ARG A O 1
ATOM 739 N N . LEU A 1 94 ? 21.966 7.065 46.227 1.00 14.93 439 LEU A N 1
ATOM 740 C CA . LEU A 1 94 ? 23.096 7.952 46.418 1.00 14.08 439 LEU A CA 1
ATOM 741 C C . LEU A 1 94 ? 24.415 7.269 46.042 1.00 14.68 439 LEU A C 1
ATOM 742 O O . LEU A 1 94 ? 25.417 7.961 45.753 1.00 15.36 439 LEU A O 1
ATOM 747 N N . GLU A 1 95 ? 24.421 5.940 46.065 1.00 15.33 440 GLU A N 1
ATOM 748 C CA . GLU A 1 95 ? 25.610 5.162 45.627 1.00 16.79 440 GLU A CA 1
ATOM 749 C C . GLU A 1 95 ? 25.990 5.400 44.144 1.00 17.24 440 GLU A C 1
ATOM 750 O O . GLU A 1 95 ? 27.126 5.074 43.747 1.00 18.18 440 GLU A O 1
ATOM 756 N N . PHE A 1 96 ? 25.087 5.988 43.355 1.00 15.74 441 PHE A N 1
ATOM 757 C CA . PHE A 1 96 ? 25.380 6.314 41.954 1.00 17.17 441 PHE A CA 1
ATOM 758 C C . PHE A 1 96 ? 25.947 7.700 41.720 1.00 16.57 441 PHE A C 1
ATOM 759 O O . PHE A 1 96 ? 26.311 8.003 40.598 1.00 18.91 441 PHE A O 1
ATOM 767 N N . VAL A 1 97 ? 26.071 8.524 42.759 1.00 15.05 442 VAL A N 1
ATOM 768 C CA . VAL A 1 97 ? 26.684 9.846 42.652 1.00 15.05 442 VAL A CA 1
ATOM 769 C C . VAL A 1 97 ? 28.208 9.684 42.564 1.00 16.41 442 VAL A C 1
ATOM 770 O O . VAL A 1 97 ? 28.813 8.866 43.262 1.00 18.19 442 VAL A O 1
ATOM 774 N N . SER A 1 98 ? 28.797 10.468 41.673 1.00 16.28 443 SER A N 1
ATOM 775 C CA . SER A 1 98 ? 30.227 10.492 41.448 1.00 18.46 443 SER A CA 1
ATOM 776 C C . SER A 1 98 ? 30.949 11.451 42.406 1.00 18.40 443 SER A C 1
ATOM 777 O O . SER A 1 98 ? 30.412 12.504 42.783 1.00 18.74 443 SER A O 1
ATOM 780 N N . ASN A 1 99 ? 32.177 11.101 42.761 1.00 20.62 444 ASN A N 1
ATOM 781 C CA . ASN A 1 99 ? 33.062 12.011 43.458 1.00 22.22 444 ASN A CA 1
ATOM 782 C C . ASN A 1 99 ? 33.772 12.987 42.521 1.00 23.48 444 ASN A C 1
ATOM 783 O O . ASN A 1 99 ? 34.351 13.958 43.003 1.00 25.41 444 ASN A O 1
ATOM 788 N N . GLN A 1 100 ? 33.715 12.763 41.213 1.00 23.64 445 GLN A N 1
ATOM 789 C CA . GLN A 1 100 ? 34.445 13.632 40.267 1.00 24.76 445 GLN A CA 1
ATOM 790 C C . GLN A 1 100 ? 33.663 14.873 39.856 1.00 23.59 445 GLN A C 1
ATOM 791 O O . GLN A 1 100 ? 32.427 14.915 39.913 1.00 21.53 445 GLN A O 1
ATOM 797 N N . GLU A 1 101 ? 34.407 15.879 39.410 1.00 24.74 446 GLU A N 1
ATOM 798 C CA . GLU A 1 101 ? 33.838 17.112 38.901 1.00 25.63 446 GLU A CA 1
ATOM 799 C C . GLU A 1 101 ? 33.102 16.885 37.591 1.00 24.52 446 GLU A C 1
ATOM 800 O O . GLU A 1 101 ? 33.450 15.971 36.847 1.00 26.56 446 GLU A O 1
ATOM 806 N N . PHE A 1 102 ? 32.095 17.719 37.332 1.00 24.37 447 PHE A N 1
ATOM 807 C CA . PHE A 1 102 ? 31.451 17.806 36.013 1.00 24.02 447 PHE A CA 1
ATOM 808 C C . PHE A 1 102 ? 32.507 18.076 34.951 1.00 25.92 447 PHE A C 1
ATOM 809 O O . PHE A 1 102 ? 33.300 19.009 35.101 1.00 27.42 447 PHE A O 1
ATOM 817 N N . THR A 1 103 ? 32.483 17.298 33.878 1.00 26.39 448 THR A N 1
ATOM 818 C CA . THR A 1 103 ? 33.254 17.603 32.667 1.00 28.74 448 THR A CA 1
ATOM 819 C C . THR A 1 103 ? 32.545 18.725 31.898 1.00 28.13 448 THR A C 1
ATOM 820 O O . THR A 1 103 ? 31.356 18.970 32.093 1.00 26.17 448 THR A O 1
ATOM 824 N N . GLU A 1 104 ? 33.277 19.407 31.027 1.00 29.66 449 GLU A N 1
ATOM 825 C CA . GLU A 1 104 ? 32.711 20.464 30.198 1.00 30.22 449 GLU A CA 1
ATOM 826 C C . GLU A 1 104 ? 31.569 19.931 29.314 1.00 28.77 449 GLU A C 1
ATOM 827 O O . GLU A 1 104 ? 30.542 20.566 29.174 1.00 26.84 449 GLU A O 1
ATOM 833 N N . SER A 1 105 ? 31.736 18.736 28.763 1.00 29.88 450 SER A N 1
ATOM 834 C CA . SER A 1 105 ? 30.696 18.104 27.931 1.00 29.63 450 SER A CA 1
ATOM 835 C C . SER A 1 105 ? 29.408 17.767 28.719 1.00 26.90 450 SER A C 1
ATOM 836 O O . SER A 1 105 ? 28.294 17.965 28.241 1.00 24.65 450 SER A O 1
ATOM 839 N N . GLU A 1 106 ? 29.570 17.265 29.943 1.00 24.36 451 GLU A N 1
ATOM 840 C CA . GLU A 1 106 ? 28.422 17.084 30.833 1.00 22.01 451 GLU A CA 1
ATOM 841 C C . GLU A 1 106 ? 27.718 18.418 31.090 1.00 19.96 451 GLU A C 1
ATOM 842 O O . GLU A 1 106 ? 26.471 18.496 31.037 1.00 18.77 451 GLU A O 1
ATOM 848 N N . PHE A 1 107 ? 28.492 19.462 31.381 1.00 19.82 452 PHE A N 1
ATOM 849 C CA . PHE A 1 107 ? 27.902 20.752 31.663 1.00 19.11 452 PHE A CA 1
ATOM 850 C C . PHE A 1 107 ? 27.141 21.290 30.423 1.00 19.80 452 PHE A C 1
ATOM 851 O O . PHE A 1 107 ? 26.004 21.735 30.506 1.00 18.40 452 PHE A O 1
ATOM 867 N N . LYS A 1 109 ? 25.911 19.529 27.849 1.00 23.53 454 LYS A N 1
ATOM 868 C CA . LYS A 1 109 ? 24.702 18.700 27.674 1.00 23.35 454 LYS A CA 1
ATOM 869 C C . LYS A 1 109 ? 23.549 19.125 28.600 1.00 20.69 454 LYS A C 1
ATOM 870 O O . LYS A 1 109 ? 22.360 19.104 28.214 1.00 21.27 454 LYS A O 1
ATOM 876 N N . TRP A 1 110 ? 23.891 19.499 29.828 1.00 19.00 455 TRP A N 1
ATOM 877 C CA . TRP A 1 110 ? 22.886 19.941 30.768 1.00 17.14 455 TRP A CA 1
ATOM 878 C C . TRP A 1 110 ? 22.252 21.245 30.286 1.00 17.92 455 TRP A C 1
ATOM 879 O O . TRP A 1 110 ? 21.030 21.376 30.269 1.00 17.52 455 TRP A O 1
ATOM 890 N N . LYS A 1 111 ? 23.076 22.214 29.901 1.00 18.49 456 LYS A N 1
ATOM 891 C CA . LYS A 1 111 ? 22.540 23.456 29.333 1.00 19.41 456 LYS A CA 1
ATOM 892 C C . LYS A 1 111 ? 21.644 23.204 28.145 1.00 20.25 456 LYS A C 1
ATOM 893 O O . LYS A 1 111 ? 20.604 23.833 28.009 1.00 19.84 456 LYS A O 1
ATOM 899 N N . GLU A 1 112 ? 22.042 22.290 27.277 1.00 21.52 457 GLU A N 1
ATOM 900 C CA . GLU A 1 112 ? 21.196 21.929 26.132 1.00 23.46 457 GLU A CA 1
ATOM 901 C C . GLU A 1 112 ? 19.830 21.385 26.564 1.00 21.88 457 GLU A C 1
ATOM 902 O O . GLU A 1 112 ? 18.821 21.715 25.931 1.00 23.00 457 GLU A O 1
ATOM 908 N N . ALA A 1 113 ? 19.804 20.576 27.616 1.00 21.18 458 ALA A N 1
ATOM 909 C CA . ALA A 1 113 ? 18.569 19.978 28.145 1.00 20.61 458 ALA A CA 1
ATOM 910 C C . ALA A 1 113 ? 17.688 21.074 28.751 1.00 20.17 458 ALA A C 1
ATOM 911 O O . ALA A 1 113 ? 16.476 21.127 28.503 1.00 20.68 458 ALA A O 1
ATOM 921 N N . PHE A 1 115 ? 17.706 24.383 28.071 1.00 19.48 460 PHE A N 1
ATOM 922 C CA . PHE A 1 115 ? 17.214 25.215 26.989 1.00 21.71 460 PHE A CA 1
ATOM 923 C C . PHE A 1 115 ? 16.111 24.546 26.174 1.00 22.60 460 PHE A C 1
ATOM 924 O O . PHE A 1 115 ? 15.086 25.165 25.869 1.00 22.35 460 PHE A O 1
ATOM 932 N N . SER A 1 116 ? 16.314 23.272 25.859 1.00 22.46 461 SER A N 1
ATOM 933 C CA . SER A 1 116 ? 15.261 22.457 25.210 1.00 24.29 461 SER A CA 1
ATOM 934 C C . SER A 1 116 ? 13.954 22.522 25.980 1.00 23.70 461 SER A C 1
ATOM 935 O O . SER A 1 116 ? 12.907 22.772 25.402 1.00 24.64 461 SER A O 1
ATOM 938 N N . ALA A 1 117 ? 14.047 22.332 27.290 1.00 23.01 462 ALA A N 1
ATOM 939 C CA . ALA A 1 117 ? 12.896 22.332 28.174 1.00 23.27 462 ALA A CA 1
ATOM 940 C C . ALA A 1 117 ? 12.286 23.736 28.372 1.00 23.80 462 ALA A C 1
ATOM 941 O O . ALA A 1 117 ? 11.173 23.859 28.846 1.00 24.78 462 ALA A O 1
ATOM 943 N N . GLY A 1 118 ? 12.985 24.798 27.997 1.00 23.75 463 GLY A N 1
ATOM 944 C CA . GLY A 1 118 ? 12.511 26.153 28.276 1.00 23.60 463 GLY A CA 1
ATOM 945 C C . GLY A 1 118 ? 12.801 26.576 29.709 1.00 22.61 463 GLY A C 1
ATOM 946 O O . GLY A 1 118 ? 12.214 27.524 30.208 1.00 23.09 463 GLY A O 1
ATOM 955 N N . GLN A 1 120 ? 15.179 28.101 32.740 1.00 20.74 465 GLN A N 1
ATOM 956 C CA . GLN A 1 120 ? 16.234 29.096 32.877 1.00 21.30 465 GLN A CA 1
ATOM 957 C C . GLN A 1 120 ? 17.249 28.683 33.959 1.00 20.59 465 GLN A C 1
ATOM 958 O O . GLN A 1 120 ? 16.890 28.072 34.964 1.00 21.22 465 GLN A O 1
ATOM 964 N N . LEU A 1 121 ? 18.519 28.993 33.736 1.00 20.30 466 LEU A N 1
ATOM 965 C CA . LEU A 1 121 ? 19.603 28.521 34.600 1.00 19.77 466 LEU A CA 1
ATOM 966 C C . LEU A 1 121 ? 19.694 29.376 35.864 1.00 20.05 466 LEU A C 1
ATOM 967 O O . LEU A 1 121 ? 19.288 30.535 35.868 1.00 19.38 466 LEU A O 1
ATOM 972 N N . PRO A 1 122 ? 20.235 28.806 36.944 1.00 19.02 467 PRO A N 1
ATOM 973 C CA . PRO A 1 122 ? 20.443 29.633 38.116 1.00 19.45 467 PRO A CA 1
ATOM 974 C C . PRO A 1 122 ? 21.401 30.771 37.828 1.00 20.17 467 PRO A C 1
ATOM 975 O O . PRO A 1 122 ? 22.287 30.642 36.969 1.00 21.26 467 PRO A O 1
ATOM 979 N N . THR A 1 123 ? 21.250 31.854 38.573 1.00 20.58 468 THR A N 1
ATOM 980 C CA . THR A 1 123 ? 22.175 32.976 38.521 1.00 21.70 468 THR A CA 1
ATOM 981 C C . THR A 1 123 ? 23.368 32.712 39.416 1.00 21.73 468 THR A C 1
ATOM 982 O O . THR A 1 123 ? 23.315 31.855 40.320 1.00 20.68 468 THR A O 1
ATOM 986 N N . LEU A 1 124 ? 24.452 33.433 39.155 1.00 23.39 469 LEU A N 1
ATOM 987 C CA . LEU A 1 124 ? 25.623 33.377 40.026 1.00 24.32 469 LEU A CA 1
ATOM 988 C C . LEU A 1 124 ? 25.273 33.755 41.476 1.00 24.61 469 LEU A C 1
ATOM 989 O O . LEU A 1 124 ? 25.752 33.117 42.408 1.00 23.67 469 LEU A O 1
ATOM 994 N N . ASP A 1 125 ? 24.398 34.742 41.670 1.00 25.10 470 ASP A N 1
ATOM 995 C CA . ASP A 1 125 ? 23.904 35.054 43.021 1.00 26.07 470 ASP A CA 1
ATOM 996 C C . ASP A 1 125 ? 23.235 33.876 43.734 1.00 24.03 470 ASP A C 1
ATOM 997 O O . ASP A 1 125 ? 23.504 33.597 44.917 1.00 22.98 470 ASP A O 1
ATOM 1002 N N . GLU A 1 126 ? 22.372 33.177 43.013 1.00 22.00 471 GLU A N 1
ATOM 1003 C CA . GLU A 1 126 ? 21.684 32.011 43.547 1.00 21.13 471 GLU A CA 1
ATOM 1004 C C . GLU A 1 126 ? 22.680 30.886 43.933 1.00 20.16 471 GLU A C 1
ATOM 1005 O O . GLU A 1 126 ? 22.552 30.273 45.017 1.00 19.72 471 GLU A O 1
ATOM 1011 N N A ILE A 1 127 ? 23.654 30.639 43.051 0.70 19.31 472 ILE A N 1
ATOM 1012 N N B ILE A 1 127 ? 23.675 30.649 43.085 0.30 19.42 472 ILE A N 1
ATOM 1013 C CA A ILE A 1 127 ? 24.772 29.722 43.316 0.70 20.35 472 ILE A CA 1
ATOM 1014 C CA B ILE A 1 127 ? 24.709 29.662 43.377 0.30 19.32 472 ILE A CA 1
ATOM 1015 C C A ILE A 1 127 ? 25.525 30.101 44.597 0.70 21.16 472 ILE A C 1
ATOM 1016 C C B ILE A 1 127 ? 25.586 30.070 44.577 0.30 20.89 472 ILE A C 1
ATOM 1017 O O A ILE A 1 127 ? 25.703 29.288 45.504 0.70 20.93 472 ILE A O 1
ATOM 1018 O O B ILE A 1 127 ? 25.901 29.235 45.427 0.30 20.73 472 ILE A O 1
ATOM 1027 N N . ASN A 1 128 ? 25.952 31.345 44.663 1.00 23.09 473 ASN A N 1
ATOM 1028 C CA . ASN A 1 128 ? 26.753 31.840 45.793 1.00 25.38 473 ASN A CA 1
ATOM 1029 C C . ASN A 1 128 ? 26.012 31.766 47.105 1.00 25.31 473 ASN A C 1
ATOM 1030 O O . ASN A 1 128 ? 26.578 31.343 48.113 1.00 25.30 473 ASN A O 1
ATOM 1035 N N . LYS A 1 129 ? 24.739 32.134 47.085 1.00 25.58 474 LYS A N 1
ATOM 1036 C CA . LYS A 1 129 ? 23.915 32.034 48.267 1.00 27.15 474 LYS A CA 1
ATOM 1037 C C . LYS A 1 129 ? 23.786 30.573 48.709 1.00 25.73 474 LYS A C 1
ATOM 1038 O O . LYS A 1 129 ? 23.917 30.292 49.899 1.00 27.35 474 LYS A O 1
ATOM 1044 N N . LYS A 1 130 ? 23.570 29.640 47.776 1.00 24.12 475 LYS A N 1
ATOM 1045 C CA . LYS A 1 130 ? 23.457 28.210 48.133 1.00 23.63 475 LYS A CA 1
ATOM 1046 C C . LYS A 1 130 ? 24.781 27.682 48.689 1.00 23.84 475 LYS A C 1
ATOM 1047 O O . LYS A 1 130 ? 24.800 27.063 49.752 1.00 24.19 475 LYS A O 1
ATOM 1053 N N . GLU A 1 131 ? 25.878 27.988 48.000 1.00 23.79 476 GLU A N 1
ATOM 1054 C CA . GLU A 1 131 ? 27.202 27.576 48.436 1.00 24.80 476 GLU A CA 1
ATOM 1055 C C . GLU A 1 131 ? 27.494 28.066 49.864 1.00 26.98 476 GLU A C 1
ATOM 1056 O O . GLU A 1 131 ? 27.946 27.273 50.694 1.00 26.84 476 GLU A O 1
ATOM 1062 N N . LEU A 1 132 ? 27.249 29.361 50.137 1.00 28.92 477 LEU A N 1
ATOM 1063 C CA . LEU A 1 132 ? 27.458 29.957 51.477 1.00 31.52 477 LEU A CA 1
ATOM 1064 C C . LEU A 1 132 ? 26.617 29.242 52.540 1.00 32.48 477 LEU A C 1
ATOM 1065 O O . LEU A 1 132 ? 27.100 28.958 53.642 1.00 33.04 477 LEU A O 1
ATOM 1067 N N . SER A 1 133 ? 25.376 28.906 52.204 1.00 32.20 478 SER A N 1
ATOM 1068 C CA . SER A 1 133 ? 24.484 28.179 53.124 1.00 33.52 478 SER A CA 1
ATOM 1069 C C . SER A 1 133 ? 24.878 26.715 53.396 1.00 32.78 478 SER A C 1
ATOM 1070 O O . SER A 1 133 ? 24.507 26.160 54.435 1.00 36.01 478 SER A O 1
ATOM 1073 N N . ILE A 1 134 ? 25.659 26.093 52.529 1.00 31.64 479 ILE A N 1
ATOM 1074 C CA . ILE A 1 134 ? 26.144 24.734 52.801 1.00 31.52 479 ILE A CA 1
ATOM 1075 C C . ILE A 1 134 ? 27.607 24.682 53.318 1.00 32.28 479 ILE A C 1
ATOM 1076 O O . ILE A 1 134 ? 28.194 23.603 53.358 1.00 32.24 479 ILE A O 1
ATOM 1081 N N . LYS A 1 135 ? 28.195 25.826 53.660 1.00 33.40 480 LYS A N 1
ATOM 1082 C CA . LYS A 1 135 ? 29.592 25.868 54.133 1.00 34.54 480 LYS A CA 1
ATOM 1083 C C . LYS A 1 135 ? 29.711 25.172 55.498 1.00 35.35 480 LYS A C 1
ATOM 1084 O O . LYS A 1 135 ? 28.886 25.365 56.387 1.00 34.37 480 LYS A O 1
ATOM 1086 N N . GLU A 1 136 ? 30.707 24.305 55.616 1.00 35.95 481 GLU A N 1
ATOM 1087 C CA . GLU A 1 136 ? 30.985 23.608 56.868 1.00 37.82 481 GLU A CA 1
ATOM 1088 C C . GLU A 1 136 ? 31.947 24.473 57.637 1.00 41.35 481 GLU A C 1
ATOM 1089 O O . GLU A 1 136 ? 32.857 25.054 57.041 1.00 42.08 481 GLU A O 1
ATOM 1095 N N . ALA A 1 137 ? 31.734 24.591 58.949 1.00 43.99 482 ALA A N 1
ATOM 1096 C CA . ALA A 1 137 ? 32.551 25.472 59.786 1.00 47.33 482 ALA A CA 1
ATOM 1097 C C . ALA A 1 137 ? 33.024 24.747 61.039 1.00 49.23 482 ALA A C 1
ATOM 1098 O O . ALA A 1 137 ? 32.929 23.521 61.152 1.00 48.06 482 ALA A O 1
ATOM 1101 N N . SER B 1 5 ? 63.366 -2.706 61.340 1.00 53.04 350 SER B N 1
ATOM 1102 C CA . SER B 1 5 ? 63.139 -1.452 60.571 1.00 52.26 350 SER B CA 1
ATOM 1103 C C . SER B 1 5 ? 62.628 -1.743 59.137 1.00 50.51 350 SER B C 1
ATOM 1104 O O . SER B 1 5 ? 62.187 -0.817 58.426 1.00 50.10 350 SER B O 1
ATOM 1106 N N . GLN B 1 6 ? 62.691 -3.018 58.719 1.00 49.85 351 GLN B N 1
ATOM 1107 C CA . GLN B 1 6 ? 62.284 -3.420 57.363 1.00 47.99 351 GLN B CA 1
ATOM 1108 C C . GLN B 1 6 ? 60.811 -3.094 57.154 1.00 44.56 351 GLN B C 1
ATOM 1109 O O . GLN B 1 6 ? 59.980 -3.518 57.972 1.00 41.41 351 GLN B O 1
ATOM 1111 N N . PRO B 1 7 ? 60.479 -2.306 56.098 1.00 43.29 352 PRO B N 1
ATOM 1112 C CA . PRO B 1 7 ? 59.076 -1.959 55.849 1.00 40.31 352 PRO B CA 1
ATOM 1113 C C . PRO B 1 7 ? 58.270 -3.196 55.480 1.00 37.85 352 PRO B C 1
ATOM 1114 O O . PRO B 1 7 ? 58.814 -4.137 54.903 1.00 38.40 352 PRO B O 1
ATOM 1118 N N . VAL B 1 8 ? 57.001 -3.213 55.851 1.00 34.69 353 VAL B N 1
ATOM 1119 C CA . VAL B 1 8 ? 56.115 -4.294 55.438 1.00 33.24 353 VAL B CA 1
ATOM 1120 C C . VAL B 1 8 ? 56.142 -4.461 53.892 1.00 34.04 353 VAL B C 1
ATOM 1121 O O . VAL B 1 8 ? 55.998 -3.475 53.140 1.00 33.98 353 VAL B O 1
ATOM 1125 N N . SER B 1 9 ? 56.361 -5.699 53.440 1.00 34.67 354 SER B N 1
ATOM 1126 C CA . SER B 1 9 ? 56.419 -6.007 52.011 1.00 35.71 354 SER B CA 1
ATOM 1127 C C . SER B 1 9 ? 55.445 -7.098 51.544 1.00 34.51 354 SER B C 1
ATOM 1128 O O . SER B 1 9 ? 55.185 -7.212 50.345 1.00 35.01 354 SER B O 1
ATOM 1131 N N . LEU B 1 10 ? 54.912 -7.897 52.469 1.00 33.22 355 LEU B N 1
ATOM 1132 C CA . LEU B 1 10 ? 54.099 -9.061 52.115 1.00 32.63 355 LEU B CA 1
ATOM 1133 C C . LEU B 1 10 ? 52.753 -9.006 52.816 1.00 29.90 355 LEU B C 1
ATOM 1134 O O . LEU B 1 10 ? 52.687 -8.528 53.941 1.00 28.81 355 LEU B O 1
ATOM 1139 N N . PRO B 1 11 ? 51.680 -9.476 52.153 1.00 29.44 356 PRO B N 1
ATOM 1140 C CA . PRO B 1 11 ? 50.378 -9.534 52.835 1.00 28.03 356 PRO B CA 1
ATOM 1141 C C . PRO B 1 11 ? 50.419 -10.334 54.112 1.00 28.32 356 PRO B C 1
ATOM 1142 O O . PRO B 1 11 ? 49.760 -9.954 55.089 1.00 27.01 356 PRO B O 1
ATOM 1146 N N . GLU B 1 12 ? 51.190 -11.427 54.088 1.00 31.48 357 GLU B N 1
ATOM 1147 C CA . GLU B 1 12 ? 51.356 -12.338 55.237 1.00 32.58 357 GLU B CA 1
ATOM 1148 C C . GLU B 1 12 ? 51.829 -11.574 56.477 1.00 31.49 357 GLU B C 1
ATOM 1149 O O . GLU B 1 12 ? 51.401 -11.846 57.596 1.00 30.13 357 GLU B O 1
ATOM 1155 N N . GLU B 1 13 ? 52.690 -10.590 56.262 1.00 30.84 358 GLU B N 1
ATOM 1156 C CA . GLU B 1 13 ? 53.211 -9.781 57.342 1.00 30.36 358 GLU B CA 1
ATOM 1157 C C . GLU B 1 13 ? 52.139 -8.870 57.941 1.00 27.76 358 GLU B C 1
ATOM 1158 O O . GLU B 1 13 ? 52.034 -8.764 59.158 1.00 26.04 358 GLU B O 1
ATOM 1164 N N . LEU B 1 14 ? 51.375 -8.187 57.089 1.00 26.80 359 LEU B N 1
ATOM 1165 C CA . LEU B 1 14 ? 50.334 -7.273 57.561 1.00 24.59 359 LEU B CA 1
ATOM 1166 C C . LEU B 1 14 ? 49.156 -8.039 58.166 1.00 24.16 359 LEU B C 1
ATOM 1167 O O . LEU B 1 14 ? 48.472 -7.526 59.041 1.00 22.66 359 LEU B O 1
ATOM 1172 N N . ASN B 1 15 ? 48.941 -9.267 57.695 1.00 25.23 360 ASN B N 1
ATOM 1173 C CA . ASN B 1 15 ? 47.908 -10.137 58.241 1.00 25.39 360 ASN B CA 1
ATOM 1174 C C . ASN B 1 15 ? 48.073 -10.435 59.743 1.00 25.93 360 ASN B C 1
ATOM 1175 O O . ASN B 1 15 ? 47.102 -10.799 60.420 1.00 25.98 360 ASN B O 1
ATOM 1180 N N . ARG B 1 16 ? 49.283 -10.247 60.268 1.00 26.95 361 ARG B N 1
ATOM 1181 C CA . ARG B 1 16 ? 49.561 -10.473 61.689 1.00 28.54 361 ARG B CA 1
ATOM 1182 C C . ARG B 1 16 ? 48.810 -9.500 62.603 1.00 26.92 361 ARG B C 1
ATOM 1183 O O . ARG B 1 16 ? 48.653 -9.769 63.807 1.00 27.27 361 ARG B O 1
ATOM 1191 N N . VAL B 1 17 ? 48.416 -8.355 62.044 1.00 24.85 362 VAL B N 1
ATOM 1192 C CA . VAL B 1 17 ? 47.630 -7.361 62.771 1.00 23.50 362 VAL B CA 1
ATOM 1193 C C . VAL B 1 17 ? 46.288 -7.080 62.089 1.00 21.59 362 VAL B C 1
ATOM 1194 O O . VAL B 1 17 ? 45.697 -6.045 62.345 1.00 21.41 362 VAL B O 1
ATOM 1198 N N . ARG B 1 18 ? 45.818 -7.987 61.233 1.00 21.17 363 ARG B N 1
ATOM 1199 C CA . ARG B 1 18 ? 44.477 -7.888 60.650 1.00 19.59 363 ARG B CA 1
ATOM 1200 C C . ARG B 1 18 ? 43.417 -8.455 61.607 1.00 19.46 363 ARG B C 1
ATOM 1201 O O . ARG B 1 18 ? 43.550 -9.574 62.144 1.00 22.57 363 ARG B O 1
ATOM 1209 N N . LEU B 1 19 ? 42.354 -7.686 61.795 1.00 18.84 364 LEU B N 1
ATOM 1210 C CA . LEU B 1 19 ? 41.209 -8.122 62.620 1.00 18.72 364 LEU B CA 1
ATOM 1211 C C . LEU B 1 19 ? 40.021 -8.529 61.756 1.00 18.19 364 LEU B C 1
ATOM 1212 O O . LEU B 1 19 ? 39.582 -7.776 60.885 1.00 18.65 364 LEU B O 1
ATOM 1217 N N . SER B 1 20 ? 39.476 -9.711 62.023 1.00 18.77 365 SER B N 1
ATOM 1218 C CA . SER B 1 20 ? 38.273 -10.177 61.357 1.00 18.54 365 SER B CA 1
ATOM 1219 C C . SER B 1 20 ? 37.037 -9.509 61.969 1.00 18.05 365 SER B C 1
ATOM 1220 O O . SER B 1 20 ? 37.107 -8.944 63.063 1.00 17.09 365 SER B O 1
ATOM 1223 N N . ARG B 1 21 ? 35.911 -9.596 61.257 1.00 18.41 366 ARG B N 1
ATOM 1224 C CA . ARG B 1 21 ? 34.617 -9.144 61.770 1.00 18.29 366 ARG B CA 1
ATOM 1225 C C . ARG B 1 21 ? 34.200 -9.929 63.030 1.00 19.41 366 ARG B C 1
ATOM 1226 O O . ARG B 1 21 ? 33.700 -9.348 63.990 1.00 18.84 366 ARG B O 1
ATOM 1234 N N . HIS B 1 22 ? 34.436 -11.246 63.026 1.00 21.36 367 HIS B N 1
ATOM 1235 C CA . HIS B 1 22 ? 34.275 -12.098 64.212 1.00 23.64 367 HIS B CA 1
ATOM 1236 C C . HIS B 1 22 ? 34.948 -11.569 65.446 1.00 23.52 367 HIS B C 1
ATOM 1237 O O . HIS B 1 22 ? 34.293 -11.456 66.501 1.00 23.74 367 HIS B O 1
ATOM 1244 N N . LYS B 1 23 ? 36.249 -11.259 65.336 1.00 22.51 368 LYS B N 1
ATOM 1245 C CA . LYS B 1 23 ? 36.996 -10.699 66.476 1.00 22.67 368 LYS B CA 1
ATOM 1246 C C . LYS B 1 23 ? 36.443 -9.389 66.929 1.00 20.30 368 LYS B C 1
ATOM 1247 O O . LYS B 1 23 ? 36.374 -9.131 68.116 1.00 20.59 368 LYS B O 1
ATOM 1253 N N . LEU B 1 24 ? 36.137 -8.523 65.980 1.00 19.25 369 LEU B N 1
ATOM 1254 C CA . LEU B 1 24 ? 35.578 -7.231 66.286 1.00 17.92 369 LEU B CA 1
ATOM 1255 C C . LEU B 1 24 ? 34.225 -7.352 67.014 1.00 19.29 369 LEU B C 1
ATOM 1256 O O . LEU B 1 24 ? 34.002 -6.649 68.000 1.00 20.23 369 LEU B O 1
ATOM 1261 N N . GLU B 1 25 ? 33.366 -8.280 66.575 1.00 19.41 370 GLU B N 1
ATOM 1262 C CA . GLU B 1 25 ? 32.121 -8.566 67.268 1.00 19.98 370 GLU B CA 1
ATOM 1263 C C . GLU B 1 25 ? 32.370 -9.033 68.721 1.00 22.38 370 GLU B C 1
ATOM 1264 O O . GLU B 1 25 ? 31.722 -8.557 69.666 1.00 22.56 370 GLU B O 1
ATOM 1270 N N . ARG B 1 26 ? 33.310 -9.956 68.885 1.00 22.61 371 ARG B N 1
ATOM 1271 C CA . ARG B 1 26 ? 33.620 -10.531 70.179 1.00 25.20 371 ARG B CA 1
ATOM 1272 C C . ARG B 1 26 ? 34.138 -9.456 71.136 1.00 24.28 371 ARG B C 1
ATOM 1273 O O . ARG B 1 26 ? 33.859 -9.518 72.338 1.00 25.13 371 ARG B O 1
ATOM 1281 N N . TRP B 1 27 ? 34.879 -8.475 70.595 1.00 23.47 372 TRP B N 1
ATOM 1282 C CA . TRP B 1 27 ? 35.556 -7.456 71.396 1.00 23.31 372 TRP B CA 1
ATOM 1283 C C . TRP B 1 27 ? 34.798 -6.125 71.560 1.00 23.83 372 TRP B C 1
ATOM 1284 O O . TRP B 1 27 ? 35.166 -5.326 72.391 1.00 24.57 372 TRP B O 1
ATOM 1295 N N . CYS B 1 28 ? 33.723 -5.896 70.806 1.00 22.47 373 CYS B N 1
ATOM 1296 C CA . CYS B 1 28 ? 33.196 -4.546 70.655 1.00 22.50 373 CYS B CA 1
ATOM 1297 C C . CYS B 1 28 ? 32.582 -3.902 71.894 1.00 24.07 373 CYS B C 1
ATOM 1298 O O . CYS B 1 28 ? 32.366 -2.693 71.895 1.00 25.26 373 CYS B O 1
ATOM 1301 N N . HIS B 1 29 ? 32.340 -4.675 72.948 1.00 25.25 374 HIS B N 1
ATOM 1302 C CA . HIS B 1 29 ? 31.828 -4.110 74.210 1.00 28.17 374 HIS B CA 1
ATOM 1303 C C . HIS B 1 29 ? 32.890 -4.108 75.315 1.00 29.79 374 HIS B C 1
ATOM 1304 O O . HIS B 1 29 ? 32.599 -3.679 76.428 1.00 32.67 374 HIS B O 1
ATOM 1319 N N A PRO B 1 31 ? 36.131 -3.056 77.594 0.50 30.55 376 PRO B N 1
ATOM 1320 N N B PRO B 1 31 ? 36.144 -3.135 77.600 0.50 31.63 376 PRO B N 1
ATOM 1321 C CA A PRO B 1 31 ? 36.440 -1.663 77.990 0.50 30.27 376 PRO B CA 1
ATOM 1322 C CA B PRO B 1 31 ? 36.982 -2.020 77.984 0.50 32.16 376 PRO B CA 1
ATOM 1323 C C A PRO B 1 31 ? 37.590 -0.969 77.223 0.50 28.29 376 PRO B C 1
ATOM 1324 C C B PRO B 1 31 ? 38.297 -2.063 77.195 0.50 30.70 376 PRO B C 1
ATOM 1325 O O A PRO B 1 31 ? 37.552 0.250 77.027 0.50 26.88 376 PRO B O 1
ATOM 1326 O O B PRO B 1 31 ? 38.856 -3.140 76.935 0.50 30.91 376 PRO B O 1
ATOM 1333 N N A PHE B 1 32 ? 38.607 -1.742 76.833 0.50 27.26 377 PHE B N 1
ATOM 1334 N N B PHE B 1 32 ? 38.787 -0.899 76.816 0.50 29.12 377 PHE B N 1
ATOM 1335 C CA A PHE B 1 32 ? 39.813 -1.213 76.197 0.50 26.43 377 PHE B CA 1
ATOM 1336 C CA B PHE B 1 32 ? 40.005 -0.849 76.051 0.50 27.31 377 PHE B CA 1
ATOM 1337 C C A PHE B 1 32 ? 39.801 -1.457 74.689 0.50 23.55 377 PHE B C 1
ATOM 1338 C C B PHE B 1 32 ? 39.840 -1.415 74.629 0.50 24.08 377 PHE B C 1
ATOM 1339 O O A PHE B 1 32 ? 40.847 -1.692 74.078 0.50 23.30 377 PHE B O 1
ATOM 1340 O O B PHE B 1 32 ? 40.819 -1.832 74.008 0.50 23.65 377 PHE B O 1
ATOM 1355 N N . PHE B 1 33 ? 38.615 -1.395 74.100 1.00 21.59 378 PHE B N 1
ATOM 1356 C CA . PHE B 1 33 ? 38.389 -1.723 72.696 1.00 20.03 378 PHE B CA 1
ATOM 1357 C C . PHE B 1 33 ? 39.210 -0.802 71.795 1.00 18.45 378 PHE B C 1
ATOM 1358 O O . PHE B 1 33 ? 39.932 -1.273 70.937 1.00 16.26 378 PHE B O 1
ATOM 1366 N N . ALA B 1 34 ? 39.125 0.513 72.006 1.00 19.66 379 ALA B N 1
ATOM 1367 C CA . ALA B 1 34 ? 39.924 1.471 71.187 1.00 19.77 379 ALA B CA 1
ATOM 1368 C C . ALA B 1 34 ? 41.423 1.245 71.253 1.00 20.51 379 ALA B C 1
ATOM 1369 O O . ALA B 1 34 ? 42.091 1.196 70.220 1.00 20.12 379 ALA B O 1
ATOM 1371 N N . LYS B 1 35 ? 41.963 1.070 72.453 1.00 22.68 380 LYS B N 1
ATOM 1372 C CA . LYS B 1 35 ? 43.390 0.830 72.633 1.00 24.16 380 LYS B CA 1
ATOM 1373 C C . LYS B 1 35 ? 43.783 -0.436 71.901 1.00 23.30 380 LYS B C 1
ATOM 1374 O O . LYS B 1 35 ? 44.837 -0.503 71.256 1.00 23.53 380 LYS B O 1
ATOM 1380 N N . THR B 1 36 ? 42.939 -1.449 72.016 1.00 22.66 381 THR B N 1
ATOM 1381 C CA . THR B 1 36 ? 43.207 -2.731 71.380 1.00 23.05 381 THR B CA 1
ATOM 1382 C C . THR B 1 36 ? 43.240 -2.639 69.832 1.00 21.73 381 THR B C 1
ATOM 1383 O O . THR B 1 36 ? 44.179 -3.123 69.201 1.00 22.86 381 THR B O 1
ATOM 1387 N N . VAL B 1 37 ? 42.228 -2.025 69.227 1.00 19.80 382 VAL B N 1
ATOM 1388 C CA . VAL B 1 37 ? 42.078 -2.082 67.773 1.00 18.72 382 VAL B CA 1
ATOM 1389 C C . VAL B 1 37 ? 42.866 -0.999 67.002 1.00 18.60 382 VAL B C 1
ATOM 1390 O O . VAL B 1 37 ? 43.174 -1.198 65.844 1.00 17.82 382 VAL B O 1
ATOM 1394 N N . THR B 1 38 ? 43.189 0.113 67.665 1.00 19.78 383 THR B N 1
ATOM 1395 C CA . THR B 1 38 ? 43.921 1.214 67.040 1.00 19.95 383 THR B CA 1
ATOM 1396 C C . THR B 1 38 ? 45.327 0.722 66.739 1.00 20.96 383 THR B C 1
ATOM 1397 O O . THR B 1 38 ? 46.046 0.239 67.651 1.00 21.33 383 THR B O 1
ATOM 1401 N N . GLY B 1 39 ? 45.720 0.860 65.471 1.00 20.75 384 GLY B N 1
ATOM 1402 C CA . GLY B 1 39 ? 47.006 0.350 64.997 1.00 22.47 384 GLY B CA 1
ATOM 1403 C C . GLY B 1 39 ? 46.904 -1.005 64.358 1.00 21.36 384 GLY B C 1
ATOM 1404 O O . GLY B 1 39 ? 47.838 -1.439 63.707 1.00 22.67 384 GLY B O 1
ATOM 1405 N N . CYS B 1 40 ? 45.747 -1.664 64.479 1.00 20.83 385 CYS B N 1
ATOM 1406 C CA . CYS B 1 40 ? 45.468 -2.852 63.696 1.00 19.42 385 CYS B CA 1
ATOM 1407 C C . CYS B 1 40 ? 44.956 -2.440 62.328 1.00 18.65 385 CYS B C 1
ATOM 1408 O O . CYS B 1 40 ? 44.692 -1.265 62.077 1.00 20.06 385 CYS B O 1
ATOM 1411 N N . PHE B 1 41 ? 44.858 -3.421 61.447 1.00 17.76 386 PHE B N 1
ATOM 1412 C CA . PHE B 1 41 ? 44.284 -3.261 60.132 1.00 17.68 386 PHE B CA 1
ATOM 1413 C C . PHE B 1 41 ? 43.064 -4.160 59.897 1.00 16.85 386 PHE B C 1
ATOM 1414 O O . PHE B 1 41 ? 42.848 -5.184 60.590 1.00 17.21 386 PHE B O 1
ATOM 1422 N N . VAL B 1 42 ? 42.247 -3.761 58.922 1.00 16.87 387 VAL B N 1
ATOM 1423 C CA . VAL B 1 42 ? 41.095 -4.560 58.468 1.00 15.86 387 VAL B CA 1
ATOM 1424 C C . VAL B 1 42 ? 41.082 -4.675 56.947 1.00 16.39 387 VAL B C 1
ATOM 1425 O O . VAL B 1 42 ? 41.629 -3.802 56.239 1.00 17.31 387 VAL B O 1
ATOM 1429 N N . ARG B 1 43 ? 40.496 -5.762 56.462 1.00 16.50 388 ARG B N 1
ATOM 1430 C CA . ARG B 1 43 ? 39.975 -5.830 55.090 1.00 17.44 388 ARG B CA 1
ATOM 1431 C C . ARG B 1 43 ? 38.560 -5.290 55.122 1.00 16.66 388 ARG B C 1
ATOM 1432 O O . ARG B 1 43 ? 37.679 -5.900 55.716 1.00 16.80 388 ARG B O 1
ATOM 1440 N N . ILE B 1 44 ? 38.368 -4.113 54.532 1.00 17.30 389 ILE B N 1
ATOM 1441 C CA . ILE B 1 44 ? 37.080 -3.385 54.605 1.00 16.74 389 ILE B CA 1
ATOM 1442 C C . ILE B 1 44 ? 36.341 -3.415 53.283 1.00 17.11 389 ILE B C 1
ATOM 1443 O O . ILE B 1 44 ? 36.940 -3.169 52.225 1.00 18.27 389 ILE B O 1
ATOM 1448 N N . GLY B 1 45 ? 35.041 -3.724 53.317 1.00 17.17 390 GLY B N 1
ATOM 1449 C CA . GLY B 1 45 ? 34.207 -3.687 52.117 1.00 18.35 390 GLY B CA 1
ATOM 1450 C C . GLY B 1 45 ? 33.749 -2.254 51.937 1.00 19.89 390 GLY B C 1
ATOM 1451 O O . GLY B 1 45 ? 33.231 -1.644 52.878 1.00 19.22 390 GLY B O 1
ATOM 1452 N N . ILE B 1 46 ? 33.985 -1.690 50.757 1.00 21.47 391 ILE B N 1
ATOM 1453 C CA . ILE B 1 46 ? 33.701 -0.266 50.557 1.00 23.68 391 ILE B CA 1
ATOM 1454 C C . ILE B 1 46 ? 32.493 -0.054 49.668 1.00 26.50 391 ILE B C 1
ATOM 1455 O O . ILE B 1 46 ? 32.122 1.072 49.408 1.00 28.14 391 ILE B O 1
ATOM 1460 N N . GLY B 1 47 ? 31.886 -1.143 49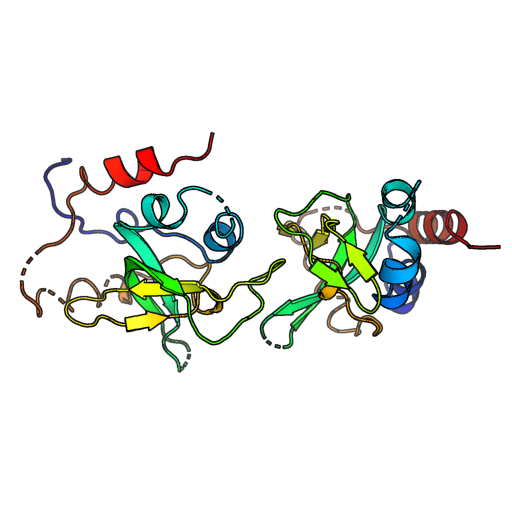.208 1.00 27.98 392 GLY B N 1
ATOM 1461 C CA . GLY B 1 47 ? 30.692 -1.085 48.385 1.00 31.26 392 GLY B CA 1
ATOM 1462 C C . GLY B 1 47 ? 30.981 -1.685 47.024 1.00 34.09 392 GLY B C 1
ATOM 1463 O O . GLY B 1 47 ? 32.108 -2.069 46.715 1.00 34.91 392 GLY B O 1
ATOM 1464 N N . ASN B 1 48 ? 29.946 -1.806 46.222 1.00 37.44 393 ASN B N 1
ATOM 1465 C CA . ASN B 1 48 ? 30.087 -2.357 44.887 1.00 40.32 393 ASN B CA 1
ATOM 1466 C C . ASN B 1 48 ? 30.382 -1.224 43.908 1.00 42.65 393 ASN B C 1
ATOM 1467 O O . ASN B 1 48 ? 29.963 -0.082 44.151 1.00 43.15 393 ASN B O 1
ATOM 1472 N N . PRO B 1 53 ? 31.751 -5.983 44.091 1.00 39.75 398 PRO B N 1
ATOM 1473 C CA . PRO B 1 53 ? 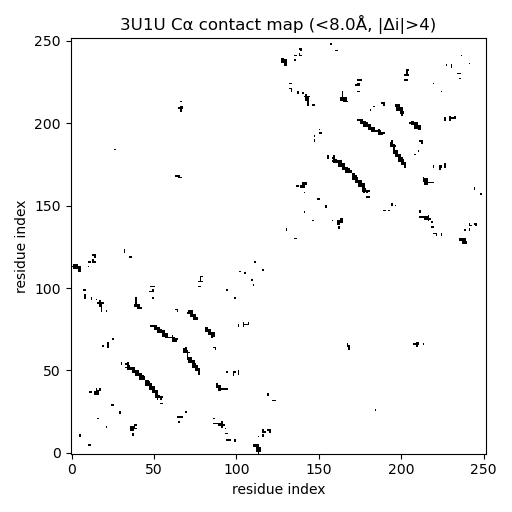32.265 -5.899 45.465 1.00 36.76 398 PRO B CA 1
ATOM 1474 C C . PRO B 1 53 ? 33.731 -5.575 45.514 1.00 34.98 398 PRO B C 1
ATOM 1475 O O . PRO B 1 53 ? 34.546 -6.312 44.939 1.00 36.44 398 PRO B O 1
ATOM 1479 N N . VAL B 1 54 ? 34.050 -4.505 46.238 1.00 31.84 399 VAL B N 1
ATOM 1480 C CA . VAL B 1 54 ? 35.394 -3.990 46.374 1.00 29.66 399 VAL B CA 1
ATOM 1481 C C . VAL B 1 54 ? 35.743 -4.001 47.860 1.00 26.57 399 VAL B C 1
ATOM 1482 O O . VAL B 1 54 ? 34.920 -3.621 48.691 1.00 24.18 399 VAL B O 1
ATOM 1486 N N . TYR B 1 55 ? 36.956 -4.470 48.151 1.00 24.64 400 TYR B N 1
ATOM 1487 C CA . TYR B 1 55 ? 37.542 -4.523 49.470 1.00 23.29 400 TYR B CA 1
ATOM 1488 C C . TYR B 1 55 ? 38.884 -3.799 49.431 1.00 22.69 400 TYR B C 1
ATOM 1489 O O . TYR B 1 55 ? 39.541 -3.789 48.384 1.00 25.32 400 TYR B O 1
ATOM 1498 N N . ARG B 1 56 ? 39.252 -3.170 50.539 1.00 21.96 401 ARG B N 1
ATOM 1499 C CA . ARG B 1 56 ? 40.516 -2.448 50.676 1.00 21.58 401 ARG B CA 1
ATOM 1500 C C . ARG B 1 56 ? 41.227 -2.791 51.963 1.00 20.46 401 ARG B C 1
ATOM 1501 O O . ARG B 1 56 ? 40.620 -3.209 52.940 1.00 20.11 401 ARG B O 1
ATOM 1509 N N . VAL B 1 57 ? 42.539 -2.576 51.978 1.00 21.35 402 VAL B N 1
ATOM 1510 C CA . VAL B 1 57 ? 43.318 -2.600 53.218 1.00 20.51 402 VAL B CA 1
ATOM 1511 C C . VAL B 1 57 ? 43.143 -1.242 53.898 1.00 20.55 402 VAL B C 1
ATOM 1512 O O . VAL B 1 57 ? 43.282 -0.223 53.261 1.00 22.14 402 VAL B O 1
ATOM 1516 N N . ALA B 1 58 ? 42.847 -1.219 55.198 1.00 19.21 403 ALA B N 1
ATOM 1517 C CA . ALA B 1 58 ? 42.802 0.035 55.939 1.00 19.69 403 ALA B CA 1
ATOM 1518 C C . ALA B 1 58 ? 43.352 -0.122 57.345 1.00 19.51 403 ALA B C 1
ATOM 1519 O O . ALA B 1 58 ? 43.174 -1.164 57.979 1.00 18.59 403 ALA B O 1
ATOM 1521 N N . GLU B 1 59 ? 44.008 0.932 57.825 1.00 19.98 404 GLU B N 1
ATOM 1522 C CA . GLU B 1 59 ? 44.481 1.013 59.205 1.00 20.04 404 GLU B CA 1
ATOM 1523 C C . GLU B 1 59 ? 43.402 1.606 60.100 1.00 19.39 404 GLU B C 1
ATOM 1524 O O . GLU B 1 59 ? 42.742 2.559 59.704 1.00 19.69 404 GLU B O 1
ATOM 1530 N N . ILE B 1 60 ? 43.255 1.055 61.308 1.00 18.27 405 ILE B N 1
ATOM 1531 C CA . ILE B 1 60 ? 42.346 1.611 62.304 1.00 18.86 405 ILE B CA 1
ATOM 1532 C C . ILE B 1 60 ? 43.119 2.660 63.070 1.00 20.02 405 ILE B C 1
ATOM 1533 O O . ILE B 1 60 ? 44.109 2.377 63.739 1.00 20.64 405 ILE B O 1
ATOM 1538 N N . THR B 1 61 ? 42.676 3.901 62.944 1.00 21.65 406 THR B N 1
ATOM 1539 C CA . THR B 1 61 ? 43.344 5.002 63.568 1.00 23.99 406 THR B CA 1
ATOM 1540 C C . THR B 1 61 ? 42.572 5.521 64.790 1.00 25.03 406 THR B C 1
ATOM 1541 O O . THR B 1 61 ? 43.051 6.434 65.464 1.00 27.73 406 THR B O 1
ATOM 1545 N N . GLY B 1 62 ? 41.404 4.929 65.069 1.00 23.88 407 GLY B N 1
ATOM 1546 C CA . GLY B 1 62 ? 40.545 5.288 66.226 1.00 23.87 407 GLY B CA 1
ATOM 1547 C C . GLY B 1 62 ? 39.171 4.649 66.171 1.00 22.30 407 GLY B C 1
ATOM 1548 O O . GLY B 1 62 ? 38.825 3.971 65.202 1.00 21.14 407 GLY B O 1
ATOM 1549 N N . VAL B 1 63 ? 38.384 4.852 67.224 1.00 23.04 408 VAL B N 1
ATOM 1550 C CA . VAL B 1 63 ? 37.008 4.385 67.293 1.00 22.34 408 VAL B CA 1
ATOM 1551 C C . VAL B 1 63 ? 36.099 5.568 67.654 1.00 24.12 408 VAL B C 1
ATOM 1552 O O . VAL B 1 63 ? 36.423 6.385 68.506 1.00 25.35 408 VAL B O 1
ATOM 1556 N N . VAL B 1 64 ? 34.973 5.681 66.973 1.00 23.48 409 VAL B N 1
ATOM 1557 C CA . VAL B 1 64 ? 34.027 6.743 67.237 1.00 25.85 409 VAL B CA 1
ATOM 1558 C C . VAL B 1 64 ? 32.670 6.135 67.487 1.00 26.04 409 VAL B C 1
ATOM 1559 O O . VAL B 1 64 ? 32.465 4.919 67.302 1.00 25.77 409 VAL B O 1
ATOM 1563 N N . GLU B 1 65 ? 31.727 6.965 67.883 1.00 27.24 410 GLU B N 1
ATOM 1564 C CA . GLU B 1 65 ? 30.352 6.538 67.964 1.00 28.05 410 GLU B CA 1
ATOM 1565 C C . GLU B 1 65 ? 29.650 6.893 66.664 1.00 28.05 410 GLU B C 1
ATOM 1566 O O . GLU B 1 65 ? 29.888 7.951 66.101 1.00 29.47 410 GLU B O 1
ATOM 1572 N N . THR B 1 66 ? 28.797 6.000 66.179 1.00 26.10 411 THR B N 1
ATOM 1573 C CA . THR B 1 66 ? 28.025 6.253 64.962 1.00 26.16 411 THR B CA 1
ATOM 1574 C C . THR B 1 66 ? 26.687 6.901 65.329 1.00 28.01 411 THR B C 1
ATOM 1575 O O . THR B 1 66 ? 26.264 6.870 66.498 1.00 27.50 411 THR B O 1
ATOM 1579 N N . ALA B 1 67 ? 26.028 7.472 64.317 1.00 28.60 412 ALA B N 1
ATOM 1580 C CA . ALA B 1 67 ? 24.749 8.113 64.463 1.00 31.52 412 ALA B CA 1
ATOM 1581 C C . ALA B 1 67 ? 23.683 7.139 64.911 1.00 31.40 412 ALA B C 1
ATOM 1582 O O . ALA B 1 67 ? 22.759 7.540 65.615 1.00 32.42 412 ALA B O 1
ATOM 1584 N N . LYS B 1 68 ? 23.800 5.869 64.490 1.00 29.36 413 LYS B N 1
ATOM 1585 C CA . LYS B 1 68 ? 22.777 4.842 64.776 1.00 29.78 413 LYS B CA 1
ATOM 1586 C C . LYS B 1 68 ? 23.421 3.570 65.367 1.00 28.14 413 LYS B C 1
ATOM 1587 O O . LYS B 1 68 ? 24.530 3.187 64.974 1.00 25.53 413 LYS B O 1
ATOM 1590 N N . VAL B 1 69 ? 22.725 2.947 66.326 1.00 29.02 414 VAL B N 1
ATOM 1591 C CA . VAL B 1 69 ? 23.027 1.581 66.784 1.00 27.61 414 VAL B CA 1
ATOM 1592 C C . VAL B 1 69 ? 22.601 0.612 65.697 1.00 27.21 414 VAL B C 1
ATOM 1593 O O . VAL B 1 69 ? 21.556 0.784 65.100 1.00 29.73 414 VAL B O 1
ATOM 1597 N N . TYR B 1 70 ? 23.410 -0.399 65.419 1.00 24.60 415 TYR B N 1
ATOM 1598 C CA . TYR B 1 70 ? 23.121 -1.336 64.345 1.00 24.13 415 TYR B CA 1
ATOM 1599 C C . TYR B 1 70 ? 23.472 -2.764 64.809 1.00 23.43 415 TYR B C 1
ATOM 1600 O O . TYR B 1 70 ? 24.167 -2.947 65.802 1.00 22.39 415 TYR B O 1
ATOM 1609 N N . GLN B 1 71 ? 22.969 -3.757 64.089 1.00 23.99 416 GLN B N 1
ATOM 1610 C CA . GLN B 1 71 ? 23.222 -5.169 64.373 1.00 23.99 416 GLN B CA 1
ATOM 1611 C C . GLN B 1 71 ? 24.590 -5.547 63.846 1.00 22.14 416 GLN B C 1
ATOM 1612 O O . GLN B 1 71 ? 24.958 -5.171 62.734 1.00 21.23 416 GLN B O 1
ATOM 1618 N N . LEU B 1 72 ? 25.338 -6.299 64.643 1.00 21.83 417 LEU B N 1
ATOM 1619 C CA . LEU B 1 72 ? 26.620 -6.861 64.245 1.00 21.31 417 LEU B CA 1
ATOM 1620 C C . LEU B 1 72 ? 26.634 -8.320 64.659 1.00 22.21 417 LEU B C 1
ATOM 1621 O O . LEU B 1 72 ? 26.925 -8.631 65.797 1.00 23.31 417 LEU B O 1
ATOM 1626 N N . GLY B 1 73 ? 26.348 -9.228 63.738 1.00 23.60 418 GLY B N 1
ATOM 1627 C CA . GLY B 1 73 ? 26.205 -10.638 64.112 1.00 25.17 418 GLY B CA 1
ATOM 1628 C C . GLY B 1 73 ? 25.167 -10.812 65.204 1.00 27.54 418 GLY B C 1
ATOM 1629 O O . GLY B 1 73 ? 23.988 -10.443 65.035 1.00 29.92 418 GLY B O 1
ATOM 1630 N N . GLY B 1 74 ? 25.589 -11.366 66.338 1.00 27.87 419 GLY B N 1
ATOM 1631 C CA . GLY B 1 74 ? 24.701 -11.574 67.459 1.00 29.74 419 GLY B CA 1
ATOM 1632 C C . GLY B 1 74 ? 24.587 -10.459 68.475 1.00 29.01 419 GLY B C 1
ATOM 1633 O O . GLY B 1 74 ? 23.926 -10.634 69.487 1.00 31.47 419 GLY B O 1
ATOM 1634 N N . THR B 1 75 ? 25.212 -9.316 68.229 1.00 26.43 420 THR B N 1
ATOM 1635 C CA . THR B 1 75 ? 25.130 -8.195 69.138 1.00 25.74 420 THR B CA 1
ATOM 1636 C C . THR B 1 75 ? 24.692 -6.918 68.400 1.00 24.82 420 THR B C 1
ATOM 1637 O O . THR B 1 75 ? 24.405 -6.937 67.207 1.00 24.24 420 THR B O 1
ATOM 1641 N N . ARG B 1 76 ? 24.564 -5.829 69.156 1.00 24.93 421 ARG B N 1
ATOM 1642 C CA . ARG B 1 76 ? 24.230 -4.535 68.621 1.00 24.87 421 ARG B CA 1
ATOM 1643 C C . ARG B 1 76 ? 25.279 -3.550 69.145 1.00 24.42 421 ARG B C 1
ATOM 1644 O O . ARG B 1 76 ? 25.755 -3.677 70.279 1.00 24.26 421 ARG B O 1
ATOM 1652 N N . THR B 1 77 ? 25.687 -2.616 68.296 1.00 23.98 422 THR B N 1
ATOM 1653 C CA . THR B 1 77 ? 26.726 -1.651 68.657 1.00 23.80 422 THR B CA 1
ATOM 1654 C C . THR B 1 77 ? 26.487 -0.321 67.960 1.00 24.16 422 THR B C 1
ATOM 1655 O O . THR B 1 77 ? 25.781 -0.251 66.961 1.00 23.97 422 THR B O 1
ATOM 1659 N N . ASN B 1 78 ? 27.031 0.728 68.535 1.00 25.11 423 ASN B N 1
ATOM 1660 C CA . ASN B 1 78 ? 27.096 2.011 67.868 1.00 26.43 423 ASN B CA 1
ATOM 1661 C C . ASN B 1 78 ? 28.532 2.405 67.631 1.00 25.66 423 ASN B C 1
ATOM 1662 O O . ASN B 1 78 ? 28.817 3.581 67.490 1.00 28.43 423 ASN B O 1
ATOM 1667 N N . LYS B 1 79 ? 29.440 1.443 67.609 1.00 24.52 424 LYS B N 1
ATOM 1668 C CA . LYS B 1 79 ? 30.847 1.754 67.364 1.00 24.00 424 LYS B CA 1
ATOM 1669 C C . LYS B 1 79 ? 31.109 1.871 65.875 1.00 22.59 424 LYS B C 1
ATOM 1670 O O . LYS B 1 79 ? 30.515 1.170 65.076 1.00 22.13 424 LYS B O 1
ATOM 1676 N N . GLY B 1 80 ? 32.017 2.761 65.518 1.00 21.77 425 GLY B N 1
ATOM 1677 C CA . GLY B 1 80 ? 32.495 2.869 64.151 1.00 21.01 425 GLY B CA 1
ATOM 1678 C C . GLY B 1 80 ? 33.992 2.956 64.199 1.00 19.94 425 GLY B C 1
ATOM 1679 O O . GLY B 1 80 ? 34.539 3.445 65.173 1.00 20.82 425 GLY B O 1
ATOM 1680 N N . LEU B 1 81 ? 34.657 2.417 63.190 1.00 18.50 426 LEU B N 1
ATOM 1681 C CA . LEU B 1 81 ? 36.113 2.487 63.088 1.00 18.58 426 LEU B CA 1
ATOM 1682 C C . LEU B 1 81 ? 36.525 3.677 62.243 1.00 19.99 426 LEU B C 1
ATOM 1683 O O . LEU B 1 81 ? 36.019 3.818 61.108 1.00 19.76 426 LEU B O 1
ATOM 1688 N N . GLN B 1 82 ? 37.450 4.499 62.751 1.00 20.48 427 GLN B N 1
ATOM 1689 C CA A GLN B 1 82 ? 38.099 5.527 61.929 0.70 22.87 427 GLN B CA 1
ATOM 1690 C CA B GLN B 1 82 ? 38.098 5.527 61.941 0.30 22.07 427 GLN B CA 1
ATOM 1691 C C . GLN B 1 82 ? 39.158 4.794 61.129 1.00 21.90 427 GLN B C 1
ATOM 1692 O O . GLN B 1 82 ? 40.061 4.227 61.716 1.00 21.90 427 GLN B O 1
ATOM 1703 N N . LEU B 1 83 ? 39.007 4.774 59.791 1.00 22.42 428 LEU B N 1
ATOM 1704 C CA . LEU B 1 83 ? 39.844 3.959 58.873 1.00 21.37 428 LEU B CA 1
ATOM 1705 C C . LEU B 1 83 ? 40.621 4.840 57.918 1.00 24.37 428 LEU B C 1
ATOM 1706 O O . LEU B 1 83 ? 40.057 5.795 57.380 1.00 25.94 428 LEU B O 1
ATOM 1711 N N . ARG B 1 84 ? 41.915 4.541 57.768 1.00 24.54 429 ARG B N 1
ATOM 1712 C CA . ARG B 1 84 ? 42.795 5.249 56.850 1.00 27.10 429 ARG B CA 1
ATOM 1713 C C . ARG B 1 84 ? 43.302 4.306 55.760 1.00 26.99 429 ARG B C 1
ATOM 1714 O O . ARG B 1 84 ? 43.828 3.242 56.061 1.00 25.48 429 ARG B O 1
ATOM 1719 N N . HIS B 1 85 ? 43.144 4.720 54.507 1.00 28.49 430 HIS B N 1
ATOM 1720 C CA . HIS B 1 85 ? 43.762 4.064 53.348 1.00 28.93 430 HIS B CA 1
ATOM 1721 C C . HIS B 1 85 ? 44.500 5.164 52.578 1.00 32.01 430 HIS B C 1
ATOM 1722 O O . HIS B 1 85 ? 43.878 5.907 51.813 1.00 33.23 430 HIS B O 1
ATOM 1729 N N . GLY B 1 86 ? 45.808 5.288 52.796 1.00 33.25 431 GLY B N 1
ATOM 1730 C CA . GLY B 1 86 ? 46.552 6.454 52.279 1.00 37.21 431 GLY B CA 1
ATOM 1731 C C . GLY B 1 86 ? 45.938 7.740 52.834 1.00 39.08 431 GLY B C 1
ATOM 1732 O O . GLY B 1 86 ? 45.766 7.874 54.043 1.00 37.52 431 GLY B O 1
ATOM 1733 N N . ASN B 1 87 ? 45.570 8.668 51.948 1.00 42.17 432 ASN B N 1
ATOM 1734 C CA . ASN B 1 87 ? 44.930 9.930 52.358 1.00 44.33 432 ASN B CA 1
ATOM 1735 C C . ASN B 1 87 ? 43.464 9.793 52.736 1.00 42.71 432 ASN B C 1
ATOM 1736 O O . ASN B 1 87 ? 42.879 10.695 53.343 1.00 44.43 432 ASN B O 1
ATOM 1741 N N . ASP B 1 88 ? 42.871 8.674 52.349 1.00 40.46 433 ASP B N 1
ATOM 1742 C CA . ASP B 1 88 ? 41.448 8.437 52.528 1.00 39.34 433 ASP B CA 1
ATOM 1743 C C . ASP B 1 88 ? 41.246 8.135 54.01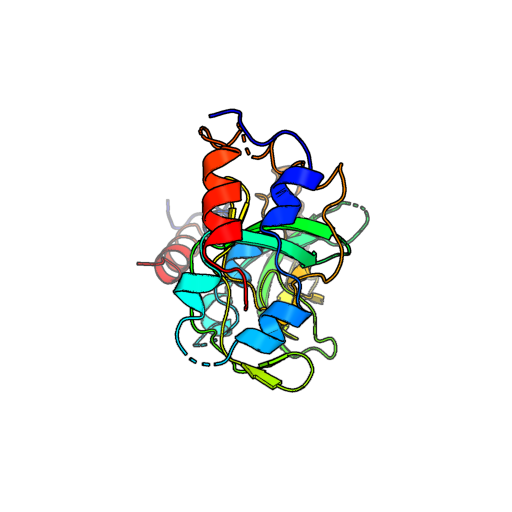0 1.00 36.90 433 ASP B C 1
ATOM 1744 O O . ASP B 1 88 ? 41.791 7.158 54.498 1.00 35.12 433 ASP B O 1
ATOM 1749 N N . GLN B 1 89 ? 40.495 8.988 54.716 1.00 36.39 434 GLN B N 1
ATOM 1750 C CA . GLN B 1 89 ? 40.128 8.747 56.123 1.00 34.23 434 GLN B CA 1
ATOM 1751 C C . GLN B 1 89 ? 38.618 8.914 56.296 1.00 33.14 434 GLN B C 1
ATOM 1752 O O . GLN B 1 89 ? 38.078 9.988 56.055 1.00 34.64 434 GLN B O 1
ATOM 1754 N N . ARG B 1 90 ? 37.939 7.831 56.665 1.00 29.76 435 ARG B N 1
ATOM 1755 C CA . ARG B 1 90 ? 36.500 7.832 56.847 1.00 28.90 435 ARG B CA 1
ATOM 1756 C C . ARG B 1 90 ? 36.109 6.903 57.986 1.00 25.17 435 ARG B C 1
ATOM 1757 O O . ARG B 1 90 ? 36.837 5.985 58.336 1.00 24.11 435 ARG B O 1
ATOM 1765 N N . VAL B 1 91 ? 34.924 7.132 58.524 1.00 24.65 436 VAL B N 1
ATOM 1766 C CA . VAL B 1 91 ? 34.348 6.227 59.489 1.00 22.44 436 VAL B CA 1
ATOM 1767 C C . VAL B 1 91 ? 33.549 5.113 58.794 1.00 20.85 436 VAL B C 1
ATOM 1768 O O . VAL B 1 91 ? 32.784 5.385 57.853 1.00 20.98 436 VAL B O 1
ATOM 1772 N N . PHE B 1 92 ? 33.788 3.873 59.237 1.00 18.27 437 PHE B N 1
ATOM 1773 C CA . PHE B 1 92 ? 33.070 2.678 58.792 1.00 17.64 437 PHE B CA 1
ATOM 1774 C C . PHE B 1 92 ? 32.456 1.868 59.938 1.00 17.10 437 PHE B C 1
ATOM 1775 O O . PHE B 1 92 ? 33.102 1.568 60.963 1.00 16.94 437 PHE B O 1
ATOM 1783 N N . ARG B 1 93 ? 31.211 1.456 59.739 1.00 18.05 438 ARG B N 1
ATOM 1784 C CA . ARG B 1 93 ? 30.611 0.474 60.619 1.00 17.76 438 ARG B CA 1
ATOM 1785 C C . ARG B 1 93 ? 31.396 -0.851 60.570 1.00 17.08 438 ARG B C 1
ATOM 1786 O O . ARG B 1 93 ? 31.951 -1.244 59.540 1.00 16.96 438 ARG B O 1
ATOM 1794 N N . LEU B 1 94 ? 31.387 -1.551 61.704 1.00 16.71 439 LEU B N 1
ATOM 1795 C CA . LEU B 1 94 ? 32.065 -2.830 61.888 1.00 15.13 439 LEU B CA 1
ATOM 1796 C C . LEU B 1 94 ? 31.479 -3.912 61.008 1.00 14.71 439 LEU B C 1
ATOM 1797 O O . LEU B 1 94 ? 32.175 -4.839 60.625 1.00 14.69 439 LEU B O 1
ATOM 1802 N N . GLU B 1 95 ? 30.186 -3.789 60.691 1.00 16.49 440 GLU B N 1
ATOM 1803 C CA . GLU B 1 95 ? 29.473 -4.706 59.812 1.00 17.57 440 GLU B CA 1
ATOM 1804 C C . GLU B 1 95 ? 30.115 -4.845 58.403 1.00 17.47 440 GLU B C 1
ATOM 1805 O O . GLU B 1 95 ? 29.898 -5.850 57.747 1.00 16.99 440 GLU B O 1
ATOM 1811 N N . PHE B 1 96 ? 30.921 -3.867 57.973 1.00 15.92 441 PHE B N 1
ATOM 1812 C CA . PHE B 1 96 ? 31.537 -3.891 56.634 1.00 16.27 441 PHE B CA 1
ATOM 1813 C C . PHE B 1 96 ? 32.934 -4.509 56.585 1.00 16.13 441 PHE B C 1
ATOM 1814 O O . PHE B 1 96 ? 33.524 -4.669 55.504 1.00 17.30 441 PHE B O 1
ATOM 1822 N N . VAL B 1 97 ? 33.464 -4.917 57.738 1.00 15.29 442 VAL B N 1
ATOM 1823 C CA . VAL B 1 97 ? 34.753 -5.568 57.809 1.00 14.73 442 VAL B CA 1
ATOM 1824 C C . VAL B 1 97 ? 34.576 -7.019 57.338 1.00 16.26 442 VAL B C 1
ATOM 1825 O O . VAL B 1 97 ? 33.601 -7.702 57.666 1.00 17.24 442 VAL B O 1
ATOM 1829 N N . SER B 1 98 ? 35.525 -7.484 56.546 1.00 16.20 443 SER B N 1
ATOM 1830 C CA . SER B 1 98 ? 35.526 -8.836 55.999 1.00 17.32 443 SER B CA 1
ATOM 1831 C C . SER B 1 98 ? 36.250 -9.814 56.936 1.00 18.39 443 SER B C 1
ATOM 1832 O O . SER B 1 98 ? 37.225 -9.464 57.619 1.00 18.34 443 SER B O 1
ATOM 1835 N N . ASN B 1 99 ? 35.764 -11.045 56.950 1.00 20.06 444 ASN B N 1
ATOM 1836 C CA . ASN B 1 99 ? 36.420 -12.137 57.661 1.00 22.76 444 ASN B CA 1
ATOM 1837 C C . ASN B 1 99 ? 37.572 -12.767 56.871 1.00 24.92 444 ASN B C 1
ATOM 1838 O O . ASN B 1 99 ? 38.321 -13.568 57.407 1.00 27.57 444 ASN B O 1
ATOM 1843 N N . GLN B 1 100 ? 37.725 -12.399 55.597 1.00 25.72 445 GLN B N 1
ATOM 1844 C CA . GLN B 1 100 ? 38.763 -12.967 54.740 1.00 27.13 445 GLN B CA 1
ATOM 1845 C C . GLN B 1 100 ? 40.065 -12.177 54.806 1.00 26.13 445 GLN B C 1
ATOM 1846 O O . GLN B 1 100 ? 40.100 -10.985 55.141 1.00 23.74 445 GLN B O 1
ATOM 1852 N N . GLU B 1 101 ? 41.141 -12.867 54.457 1.00 27.46 446 GLU B N 1
ATOM 1853 C CA . GLU B 1 101 ? 42.466 -12.278 54.345 1.00 27.95 446 GLU B CA 1
ATOM 1854 C C . GLU B 1 101 ? 42.563 -11.273 53.173 1.00 26.79 446 GLU B C 1
ATOM 1855 O O . GLU B 1 101 ? 41.818 -11.349 52.198 1.00 25.56 446 GLU B O 1
ATOM 1861 N N . PHE B 1 102 ? 43.524 -10.364 53.297 1.00 26.87 447 PHE B N 1
ATOM 1862 C CA . PHE B 1 102 ? 43.951 -9.448 52.211 1.00 26.87 447 PHE B CA 1
ATOM 1863 C C . PHE B 1 102 ? 44.425 -10.232 51.001 1.00 28.68 447 PHE B C 1
ATOM 1864 O O . PHE B 1 102 ? 45.255 -11.149 51.134 1.00 30.46 447 PHE B O 1
ATOM 1872 N N . THR B 1 103 ? 43.952 -9.877 49.812 1.00 29.02 448 THR B N 1
ATOM 1873 C CA . THR B 1 103 ? 44.553 -10.429 48.616 1.00 30.34 448 THR B CA 1
ATOM 1874 C C . THR B 1 103 ? 45.828 -9.652 48.317 1.00 30.44 448 THR B C 1
ATOM 1875 O O . THR B 1 103 ? 46.034 -8.530 48.782 1.00 28.78 448 THR B O 1
ATOM 1879 N N . GLU B 1 104 ? 46.692 -10.266 47.535 1.00 31.40 449 GLU B N 1
ATOM 1880 C CA . GLU B 1 104 ? 47.906 -9.604 47.097 1.00 32.35 449 GLU B CA 1
ATOM 1881 C C . GLU B 1 104 ? 47.654 -8.277 46.342 1.00 31.35 449 GLU B C 1
ATOM 1882 O O . GLU B 1 104 ? 48.370 -7.279 46.548 1.00 30.08 449 GLU B O 1
ATOM 1888 N N . SER B 1 105 ? 46.638 -8.277 45.486 1.00 31.41 450 SER B N 1
ATOM 1889 C CA . SER B 1 105 ? 46.219 -7.070 44.786 1.00 32.27 450 SER B CA 1
ATOM 1890 C C . SER B 1 105 ? 45.787 -5.931 45.727 1.00 29.59 450 SER B C 1
ATOM 1891 O O . SER B 1 105 ? 46.244 -4.793 45.574 1.00 29.14 450 SER B O 1
ATOM 1894 N N . GLU B 1 106 ? 44.908 -6.250 46.688 1.00 28.11 451 GLU B N 1
ATOM 1895 C CA . GLU B 1 106 ? 44.517 -5.326 47.767 1.00 25.87 451 GLU B CA 1
ATOM 1896 C C . GLU B 1 106 ? 45.730 -4.773 48.525 1.00 25.12 451 GLU B C 1
ATOM 1897 O O . GLU B 1 106 ? 45.848 -3.577 48.713 1.00 24.92 451 GLU B O 1
ATOM 1903 N N . PHE B 1 107 ? 46.649 -5.645 48.917 1.00 25.11 452 PHE B N 1
ATOM 1904 C CA . PHE B 1 107 ? 47.847 -5.220 49.635 1.00 25.38 452 PHE B CA 1
ATOM 1905 C C . PHE B 1 107 ? 48.732 -4.288 48.784 1.00 26.78 452 PHE B C 1
ATOM 1906 O O . PHE B 1 107 ? 49.188 -3.231 49.253 1.00 26.53 452 PHE B O 1
ATOM 1922 N N . LYS B 1 109 ? 47.758 -2.407 46.162 1.00 29.34 454 LYS B N 1
ATOM 1923 C CA . LYS B 1 109 ? 47.055 -1.141 45.976 1.00 30.11 454 LYS B CA 1
ATOM 1924 C C . LYS B 1 109 ? 47.246 -0.258 47.185 1.00 29.02 454 LYS B C 1
ATOM 1925 O O . LYS B 1 109 ? 47.346 0.952 47.034 1.00 30.36 454 LYS B O 1
ATOM 1931 N N . TRP B 1 110 ? 47.295 -0.867 48.383 1.00 27.16 455 TRP B N 1
ATOM 1932 C CA . TRP B 1 110 ? 47.457 -0.100 49.623 1.00 26.04 455 TRP B CA 1
ATOM 1933 C C . TRP B 1 110 ? 48.862 0.528 49.675 1.00 27.26 455 TRP B C 1
ATOM 1934 O O . TRP B 1 110 ? 48.989 1.710 49.982 1.00 27.38 455 TRP B O 1
ATOM 1945 N N . LYS B 1 111 ? 49.903 -0.242 49.333 1.00 28.33 456 LYS B N 1
ATOM 1946 C CA . LYS B 1 111 ? 51.279 0.265 49.351 1.00 29.57 456 LYS B CA 1
AT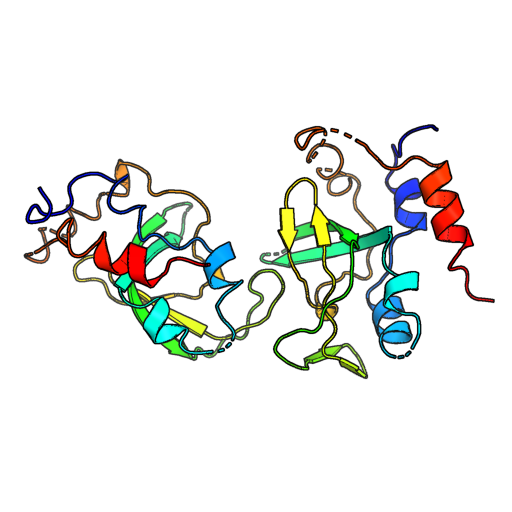OM 1947 C C . LYS B 1 111 ? 51.410 1.426 48.394 1.00 32.32 456 LYS B C 1
ATOM 1948 O O . LYS B 1 111 ? 52.102 2.408 48.694 1.00 33.51 456 LYS B O 1
ATOM 1954 N N . GLU B 1 112 ? 50.738 1.330 47.243 1.00 33.13 457 GLU B N 1
ATOM 1955 C CA . GLU B 1 112 ? 50.703 2.439 46.262 1.00 35.84 457 GLU B CA 1
ATOM 1956 C C . GLU B 1 112 ? 50.082 3.720 46.830 1.00 35.28 457 GLU B C 1
ATOM 1957 O O . GLU B 1 112 ? 50.607 4.813 46.643 1.00 36.74 457 GLU B O 1
ATOM 1963 N N . ALA B 1 113 ? 48.953 3.559 47.503 1.00 33.19 458 ALA B N 1
ATOM 1964 C CA . ALA B 1 113 ? 48.268 4.653 48.198 1.00 33.41 458 ALA B CA 1
ATOM 1965 C C . ALA B 1 113 ? 49.151 5.283 49.263 1.00 33.88 458 ALA B C 1
ATOM 1966 O O . ALA B 1 113 ? 49.104 6.505 49.466 1.00 36.06 458 ALA B O 1
ATOM 1976 N N . PHE B 1 115 ? 52.629 5.231 49.449 1.00 39.57 460 PHE B N 1
ATOM 1977 C CA . PHE B 1 115 ? 53.709 5.973 48.824 1.00 44.46 460 PHE B CA 1
ATOM 1978 C C . PHE B 1 115 ? 53.176 7.238 48.145 1.00 46.44 460 PHE B C 1
ATOM 1979 O O . PHE B 1 115 ? 53.751 8.324 48.304 1.00 49.58 460 PHE B O 1
ATOM 1987 N N . SER B 1 116 ? 52.070 7.118 47.419 1.00 45.88 461 SER B N 1
ATOM 1988 C CA . SER B 1 116 ? 51.474 8.280 46.757 1.00 49.00 461 SER B CA 1
ATOM 1989 C C . SER B 1 116 ? 50.971 9.364 47.721 1.00 48.81 461 SER B C 1
ATOM 1990 O O . SER B 1 116 ? 50.891 10.537 47.344 1.00 51.56 461 SER B O 1
ATOM 1993 N N . ALA B 1 117 ? 50.649 8.970 48.947 1.00 45.72 462 ALA B N 1
ATOM 1994 C CA . ALA B 1 117 ? 50.264 9.889 50.026 1.00 45.85 462 ALA B CA 1
ATOM 1995 C C . ALA B 1 117 ? 51.479 10.491 50.748 1.00 47.82 462 ALA B C 1
ATOM 1996 O O . ALA B 1 117 ? 51.327 11.373 51.587 1.00 48.73 462 ALA B O 1
ATOM 1998 N N . GLY B 1 118 ? 52.678 10.006 50.431 1.00 49.08 463 GLY B N 1
ATOM 1999 C CA . GLY B 1 118 ? 53.885 10.391 51.145 1.00 51.22 463 GLY B CA 1
ATOM 2000 C C . GLY B 1 118 ? 53.867 9.955 52.595 1.00 49.75 463 GLY B C 1
ATOM 2001 O O . GLY B 1 118 ? 54.406 10.656 53.453 1.00 51.04 463 GLY B O 1
ATOM 2010 N N . GLN B 1 120 ? 54.837 7.028 55.504 1.00 44.96 465 GLN B N 1
ATOM 2011 C CA . GLN B 1 120 ? 55.806 5.971 55.794 1.00 44.93 465 GLN B CA 1
ATOM 2012 C C . GLN B 1 120 ? 55.057 4.652 56.102 1.00 40.59 465 GLN B C 1
ATOM 2013 O O . GLN B 1 120 ? 54.133 4.636 56.902 1.00 39.15 465 GLN B O 1
ATOM 2019 N N . LEU B 1 121 ? 55.454 3.560 55.447 1.00 39.42 466 LEU B N 1
ATOM 2020 C CA . LEU B 1 121 ? 54.905 2.235 55.734 1.00 36.09 466 LEU B CA 1
ATOM 2021 C C . LEU B 1 121 ? 55.246 1.789 57.163 1.00 35.03 466 LEU B C 1
ATOM 2022 O O . LEU B 1 121 ? 56.272 2.204 57.720 1.00 34.74 466 LEU B O 1
ATOM 2027 N N . PRO B 1 122 ? 54.384 0.943 57.768 1.00 31.63 467 PRO B N 1
ATOM 2028 C CA . PRO B 1 122 ? 54.759 0.367 59.050 1.00 31.59 467 PRO B CA 1
ATOM 2029 C C . PRO B 1 122 ? 55.937 -0.585 58.903 1.00 32.29 467 PRO B C 1
ATOM 2030 O O . PRO B 1 122 ? 56.080 -1.239 57.861 1.00 31.39 467 PRO B O 1
ATOM 2034 N N . THR B 1 123 ? 56.785 -0.636 59.925 1.00 33.41 468 THR B N 1
ATOM 2035 C CA . THR B 1 123 ? 57.896 -1.556 59.926 1.00 35.17 468 THR B CA 1
ATOM 2036 C C . THR B 1 123 ? 57.456 -2.890 60.532 1.00 34.84 468 THR B C 1
ATOM 2037 O O . THR B 1 123 ? 56.451 -2.973 61.246 1.00 31.88 468 THR B O 1
ATOM 2041 N N . LEU B 1 124 ? 58.220 -3.939 60.249 1.00 36.69 469 LEU B N 1
ATOM 2042 C CA . LEU B 1 124 ? 57.952 -5.257 60.824 1.00 36.92 469 LEU B CA 1
ATOM 2043 C C . LEU B 1 124 ? 58.015 -5.224 62.342 1.00 38.22 469 LEU B C 1
ATOM 2044 O O . LEU B 1 124 ? 57.237 -5.903 62.991 1.00 37.35 469 LEU B O 1
ATOM 2049 N N . ASP B 1 125 ? 58.917 -4.418 62.910 1.00 40.62 470 ASP B N 1
ATOM 2050 C CA . ASP B 1 125 ? 58.995 -4.215 64.369 1.00 42.12 470 ASP B CA 1
ATOM 2051 C C . ASP B 1 125 ? 57.691 -3.623 64.940 1.00 39.62 470 ASP B C 1
ATOM 2052 O O . ASP B 1 125 ? 57.152 -4.098 65.946 1.00 39.33 470 ASP B O 1
ATOM 2057 N N . GLU B 1 126 ? 57.187 -2.589 64.282 1.00 37.56 471 GLU B N 1
ATOM 2058 C CA . GLU B 1 126 ? 55.969 -1.964 64.684 1.00 35.88 471 GLU B CA 1
ATOM 2059 C C . GLU B 1 126 ? 54.807 -3.005 64.629 1.00 33.05 471 GLU B C 1
ATOM 2060 O O . GLU B 1 126 ? 53.996 -3.090 65.553 1.00 32.06 471 GLU B O 1
ATOM 2066 N N . ILE B 1 127 ? 54.767 -3.809 63.568 1.00 31.94 472 ILE B N 1
ATOM 2067 C CA . ILE B 1 127 ? 53.731 -4.846 63.384 1.00 30.91 472 ILE B CA 1
ATOM 2068 C C . ILE B 1 127 ? 53.835 -5.936 64.444 1.00 31.59 472 ILE B C 1
ATOM 2069 O O . ILE B 1 127 ? 52.835 -6.355 65.019 1.00 30.55 472 ILE B O 1
ATOM 2074 N N . ASN B 1 128 ? 55.058 -6.380 64.711 1.00 34.27 473 ASN B N 1
ATOM 2075 C CA . ASN B 1 128 ? 55.288 -7.429 65.695 1.00 35.96 473 ASN B CA 1
ATOM 2076 C C . ASN B 1 128 ? 54.971 -6.967 67.125 1.00 36.14 473 ASN B C 1
ATOM 2077 O O . ASN B 1 128 ? 54.324 -7.712 67.875 1.00 36.30 473 ASN B O 1
ATOM 2082 N N . LYS B 1 129 ? 55.393 -5.746 67.485 1.00 35.69 474 LYS B N 1
ATOM 2083 C CA . LYS B 1 129 ? 55.094 -5.162 68.804 1.00 36.43 474 LYS B CA 1
ATOM 2084 C C . LYS B 1 129 ? 53.596 -4.994 69.031 1.00 34.17 474 LYS B C 1
ATOM 2085 O O . LYS B 1 129 ? 53.117 -5.214 70.141 1.00 34.50 474 LYS B O 1
ATOM 2087 N N . LYS B 1 130 ? 52.868 -4.573 67.991 1.00 31.04 475 LYS B N 1
ATOM 2088 C CA . LYS B 1 130 ? 51.396 -4.449 68.069 1.00 29.04 475 LYS B CA 1
ATOM 2089 C C . LYS B 1 130 ? 50.737 -5.831 68.233 1.00 28.93 475 LYS B C 1
ATOM 2090 O O . LYS B 1 130 ? 49.956 -6.031 69.169 1.00 30.01 475 LYS B O 1
ATOM 2096 N N . GLU B 1 131 ? 51.106 -6.784 67.372 1.00 29.33 476 GLU B N 1
ATOM 2097 C CA . GLU B 1 131 ? 50.575 -8.139 67.413 1.00 30.40 476 GLU B CA 1
ATOM 2098 C C . GLU B 1 131 ? 50.739 -8.757 68.794 1.00 33.53 476 GLU B C 1
ATOM 2099 O O . GLU B 1 131 ? 49.817 -9.372 69.318 1.00 32.79 476 GLU B O 1
ATOM 2105 N N . LEU B 1 132 ? 51.921 -8.577 69.382 1.00 36.57 477 LEU B N 1
ATOM 2106 C CA . LEU B 1 132 ? 52.225 -9.098 70.716 1.00 40.56 477 LEU B CA 1
ATOM 2107 C C . LEU B 1 132 ? 51.400 -8.391 71.799 1.00 41.24 477 LEU B C 1
ATOM 2108 O O . LEU B 1 132 ? 50.943 -9.037 72.742 1.00 42.65 477 LEU B O 1
ATOM 2113 N N . SER B 1 133 ? 51.178 -7.085 71.648 1.00 40.78 478 SER B N 1
ATOM 2114 C CA . SER B 1 133 ? 50.522 -6.283 72.691 1.00 41.77 478 SER B CA 1
ATOM 2115 C C . SER B 1 133 ? 49.073 -6.677 72.932 1.00 41.47 478 SER B C 1
ATOM 2116 O O . SER B 1 133 ? 48.552 -6.493 74.052 1.00 42.93 478 SER B O 1
ATOM 2119 N N . ILE B 1 134 ? 48.433 -7.218 71.902 1.00 40.01 479 ILE B N 1
ATOM 2120 C CA . ILE B 1 134 ? 47.041 -7.609 71.986 1.00 40.06 479 ILE B CA 1
ATOM 2121 C C . ILE B 1 134 ? 46.811 -9.130 71.960 1.00 42.66 479 ILE B C 1
ATOM 2122 O O . ILE B 1 134 ? 45.681 -9.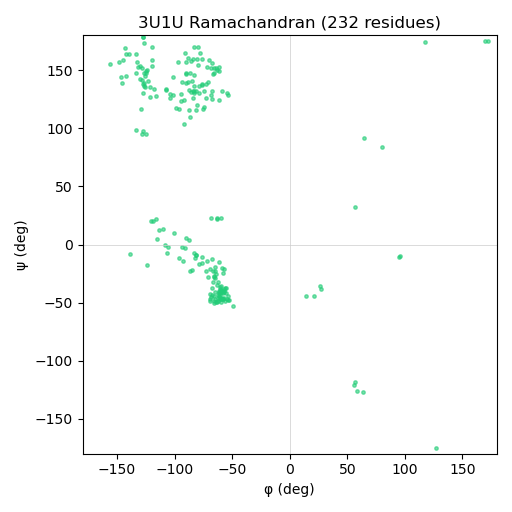580 71.764 1.00 41.22 479 ILE B O 1
ATOM 2127 N N . LYS B 1 135 ? 47.850 -9.938 72.136 1.00 46.29 480 LYS B N 1
ATOM 2128 C CA A LYS B 1 135 ? 47.629 -11.373 72.206 0.70 48.81 480 LYS B CA 1
ATOM 2129 C CA B LYS B 1 135 ? 47.657 -11.381 72.236 0.30 48.81 480 LYS B CA 1
ATOM 2130 C C . LYS B 1 135 ? 46.670 -11.653 73.372 1.00 50.80 480 LYS B C 1
ATOM 2131 O O . LYS B 1 135 ? 46.793 -11.061 74.462 1.00 52.45 480 LYS B O 1
ATOM 2136 N N . GLU B 1 136 ? 45.683 -12.517 73.134 1.00 52.22 481 GLU B N 1
ATOM 2137 C CA . GLU B 1 136 ? 44.783 -12.943 74.228 1.00 55.16 481 GLU B CA 1
ATOM 2138 C C . GLU B 1 136 ? 45.212 -14.259 74.856 1.00 59.19 481 GLU B C 1
ATOM 2139 O O . GLU B 1 136 ? 45.232 -15.298 74.181 1.00 60.24 481 GLU B O 1
ATOM 2145 N N . ALA B 1 137 ? 45.558 -14.211 76.145 1.00 62.16 482 ALA B N 1
ATOM 2146 C CA . ALA B 1 137 ? 45.873 -15.418 76.908 1.00 66.09 482 ALA B CA 1
ATOM 2147 C C . ALA B 1 137 ? 44.608 -15.885 77.616 1.00 67.00 482 ALA B C 1
ATOM 2148 O O . ALA B 1 137 ? 43.564 -15.973 76.979 1.00 64.18 482 ALA B O 1
#

GO terms:
  GO:0003697 single-stranded DNA binding (F, IDA)
  GO:0016593 Cdc73/Paf1 complex (C, IDA)
  GO:0019827 stem cell population maintenance (P, IDA)
  GO:0005654 nucleoplasm (C, TAS)
  GO:0005515 protein binding (F, IPI)
  GO:0006368 transcription elongation by RNA polymerase II (P, IDA)
  GO:0005634 nucleus (C, IDA)
  GO:0003723 RNA binding (F, HDA)

Secondary structure (DSSP, 8-state):
-TTSBP-SHHHHHTTBPPHHHHHHH----HHHHHTT-EEEEEEE--EEEEEEEEEEEEEEEEEEETTEEEEEEEEEEETTEEEEEEGGGB-SSPPPTTT--TTT--TT--PPBHHHHHHHHHHT---/-PBP-SHHHHGGGB--HHHHHHH----HHHHHBTBEEEEEEE--EEEEEEEEEEEEEEEEEEETTEEEEEEEEEEETTEEEEEEGGGB-SSPPPTTT--TTT--TT--PPBHHHHHHHHHHT---

CATH classification: 3.90.70.200

InterPro domains:
  IPR004343 Plus-3 domain [PF03126] (358-459)
  IPR004343 Plus-3 domain [PS51360] (353-484)
  IPR004343 Plus-3 domain [SM00719] (353-461)
  IPR036128 Plus3-like superfamily [G3DSA:3.90.70.200] (351-482)
  IPR036128 Plus3-like superfamily [SSF159042] (356-484)

Sequence (252 aa):
PKSQPVVSLPEELNNRVRLSRHKLERRWCHHPFFAKTVTGCFVRIGIGNPVVYRVAEITGVVETAKVYQLGGTRRTNKGLQLRRHGNDQRVFRLEFVSNQEFTESEFKWKEAFSAGQLPTLDEIINKKELSIKEASQPVSLPEELNRVRLSRHKLERWCHPPFFFAKTVTGCFVRIGIGNPVYRVAEITGVVETAKVYQLGGTRTNKGLQQLRHGNDQRVFRLEFVSNQEFTESEFKWKEAFSAGQLPTLDEINKKELSIKKEA

Solvent-accessible surface area: 14185 Å² total

Nearest PDB structures (foldseek):
  3u1u-assembly1_A  TM=1.008E+00  e=1.049E-25  Homo sapiens
  4l1u-assembly2_C  TM=9.915E-01  e=3.242E-22  Homo sapiens
  4l1u-assembly5_A  TM=9.876E-01  e=3.673E-22  Homo sapiens
  9eh2-assembly1_R  TM=9.604E-01  e=6.075E-20  Homo sapiens
  8a3y-assembly1_R  TM=9.636E-01  e=2.112E-19  Homo sapiens